Protein AF-A0A0B8QIR1-F1 (afdb_monomer)

Mean predicted aligned error: 11.21 Å

Solvent-accessible surface area (backbone atoms only — not comparable to full-atom values): 12431 Å² total; per-residue (Å²): 121,75,89,52,45,67,58,47,59,52,55,61,34,71,70,38,50,52,49,49,52,51,53,23,51,52,30,34,50,73,75,39,72,17,65,61,56,46,46,68,69,44,45,69,48,19,52,55,41,41,53,53,25,40,53,26,48,77,71,71,47,78,66,82,66,69,71,29,63,63,40,50,46,56,64,50,24,35,12,11,81,49,34,38,35,42,49,17,61,52,24,51,69,42,86,45,65,68,49,21,49,30,11,56,68,17,39,66,43,8,52,34,30,42,31,63,56,37,40,65,62,50,55,44,44,78,34,83,67,49,74,58,81,64,79,68,74,59,83,76,67,59,65,78,84,78,43,103,63,79,59,78,72,67,63,46,69,76,43,67,69,83,83,71,56,70,48,55,30,22,85,74,39,70,56,89,85,74,85,50,56,67,60,53,51,51,50,40,51,52,52,33,59,65,46,46,64,37,50,54,55,50,48,49,54,50,50,57,49,55,53,56,51,52,55,52,50,55,55,51,54,65,73,75,107

Organism: NCBI:txid1481914

Radius of gyration: 21.06 Å; Cα contacts (8 Å, |Δi|>4): 244; chains: 1; bounding box: 55×37×65 Å

InterPro domains:
  IPR003352 Phosphotransferase system, EIIC [PF02378] (8-133)
  IPR004501 Phosphotransferase system, EIIC component, type 3 [PS51105] (1-198)
  IPR051088 Bacterial PTS System Sugar-Specific EIIC/EIIB [PTHR33989] (3-130)

Foldseek 3Di:
DVVCVVVLVVCQDPVNVLVLLVQCLVCLLVVHRSVVVSCVVCQVSLVVLLVQLQVCLVVVHDRDGDPHPLCCLEQQQALAQLNCLLVLVVQCVFPDPQSVVLSVVSNVSSQQSRRVSPCVSVVCSNDPLQPSPDDDPCSVVDCPVVDPHPPSVPSCQSNVPPDDDSSCCHPNNSPPDDDCVVVSVVSSVVSNVVRVVSCVVVSVVVVVVVVVVVVVVVVVVVVVD

Structure (mmCIF, N/CA/C/O backbone):
data_AF-A0A0B8QIR1-F1
#
_entry.id   AF-A0A0B8QIR1-F1
#
loop_
_atom_site.group_PDB
_atom_site.id
_atom_site.type_symbol
_atom_site.label_atom_id
_atom_site.label_alt_id
_atom_site.label_comp_id
_atom_site.label_asym_id
_atom_site.label_entity_id
_atom_site.label_seq_id
_atom_site.pdbx_PDB_ins_code
_atom_site.Cartn_x
_atom_site.Cartn_y
_atom_site.Cartn_z
_atom_site.occupancy
_atom_site.B_iso_or_equiv
_atom_site.auth_seq_id
_atom_site.auth_comp_id
_atom_site.auth_asym_id
_atom_site.auth_atom_id
_atom_site.pdbx_PDB_model_num
ATOM 1 N N . MET A 1 1 ? 15.852 9.022 -29.380 1.00 55.25 1 MET A N 1
ATOM 2 C CA . MET A 1 1 ? 15.403 8.979 -27.968 1.00 55.25 1 MET A CA 1
ATOM 3 C C . MET A 1 1 ? 16.568 9.004 -26.958 1.00 55.25 1 MET A C 1
ATOM 5 O O . MET A 1 1 ? 16.417 8.494 -25.860 1.00 55.25 1 MET A O 1
ATOM 9 N N . SER A 1 2 ? 17.718 9.630 -27.250 1.00 62.44 2 SER A N 1
ATOM 10 C CA . SER A 1 2 ? 18.868 9.642 -26.317 1.00 62.44 2 SER A CA 1
ATOM 11 C C . SER A 1 2 ? 18.713 10.618 -25.143 1.00 62.44 2 SER A C 1
ATOM 13 O O . SER A 1 2 ? 19.298 10.402 -24.090 1.00 62.44 2 SER A O 1
ATOM 15 N N . LEU A 1 3 ? 17.896 11.668 -25.292 1.00 68.75 3 LEU A N 1
ATOM 16 C CA . LEU A 1 3 ? 17.746 12.714 -24.272 1.00 68.75 3 LEU A CA 1
ATOM 17 C C . LEU A 1 3 ? 17.029 12.232 -22.997 1.00 68.75 3 LEU A C 1
ATOM 19 O O . LEU A 1 3 ? 17.275 12.755 -21.917 1.00 68.75 3 LEU A O 1
ATOM 23 N N . VAL A 1 4 ? 16.145 11.237 -23.124 1.00 72.38 4 VAL A N 1
ATOM 24 C CA . VAL A 1 4 ? 15.291 10.742 -22.027 1.00 72.38 4 VAL A CA 1
ATOM 25 C C . VAL A 1 4 ? 15.835 9.453 -21.403 1.00 72.38 4 VAL A C 1
ATOM 27 O O . VAL A 1 4 ? 15.436 9.086 -20.304 1.00 72.38 4 VAL A O 1
ATOM 30 N N . GLN A 1 5 ? 16.783 8.784 -22.067 1.00 71.81 5 GLN A N 1
ATOM 31 C CA . GLN A 1 5 ? 17.418 7.556 -21.579 1.00 71.81 5 GLN A CA 1
ATOM 32 C C . GLN A 1 5 ? 17.992 7.640 -20.156 1.00 71.81 5 GLN A C 1
ATOM 34 O O . GLN A 1 5 ? 17.727 6.711 -19.394 1.00 71.81 5 GLN A O 1
ATOM 39 N N . PRO A 1 6 ? 18.721 8.699 -19.742 1.00 75.25 6 PRO A N 1
ATOM 40 C CA . PRO A 1 6 ? 19.225 8.762 -18.369 1.00 75.25 6 PRO A CA 1
ATOM 41 C C . PRO A 1 6 ? 18.091 8.839 -17.339 1.00 75.25 6 PRO A C 1
ATOM 43 O O . PRO A 1 6 ? 18.210 8.276 -16.255 1.00 75.25 6 PRO A O 1
ATOM 46 N N . LEU A 1 7 ? 16.969 9.476 -17.689 1.00 72.56 7 LEU A N 1
ATOM 47 C CA . LEU A 1 7 ? 15.800 9.573 -16.817 1.00 72.56 7 LEU A CA 1
ATOM 48 C C . LEU A 1 7 ? 15.043 8.239 -16.733 1.00 72.56 7 LEU A C 1
ATOM 50 O O . LEU A 1 7 ? 14.640 7.836 -15.648 1.00 72.56 7 LEU A O 1
ATOM 54 N N . VAL A 1 8 ? 14.914 7.522 -17.854 1.00 73.81 8 VAL A N 1
ATOM 55 C CA . VAL A 1 8 ? 14.333 6.168 -17.895 1.00 73.81 8 VAL A CA 1
ATOM 56 C C . VAL A 1 8 ? 15.173 5.195 -17.063 1.00 73.81 8 VAL A C 1
ATOM 58 O O . VAL A 1 8 ? 14.626 4.483 -16.226 1.00 73.81 8 VAL A O 1
ATOM 61 N N . ALA A 1 9 ? 16.500 5.225 -17.204 1.00 73.06 9 ALA A N 1
ATOM 62 C CA . ALA A 1 9 ? 17.397 4.389 -16.407 1.00 73.06 9 ALA A CA 1
ATOM 63 C C . ALA A 1 9 ? 17.324 4.722 -14.907 1.00 73.06 9 ALA A C 1
ATOM 65 O O . ALA A 1 9 ? 17.278 3.817 -14.079 1.00 73.06 9 ALA A O 1
ATOM 66 N N . ALA A 1 10 ? 17.260 6.009 -14.547 1.00 76.12 10 ALA A N 1
ATOM 67 C CA . ALA A 1 10 ? 17.096 6.429 -13.157 1.00 76.12 10 ALA A CA 1
ATOM 68 C C . ALA A 1 10 ? 15.739 6.004 -12.569 1.00 76.12 10 ALA A C 1
ATOM 70 O O . ALA A 1 10 ? 15.659 5.703 -11.376 1.00 76.12 10 ALA A O 1
ATOM 71 N N . SER A 1 11 ? 14.690 5.957 -13.397 1.00 77.50 11 SER A N 1
ATOM 72 C CA . SER A 1 11 ? 13.340 5.592 -12.964 1.00 77.50 11 SER A CA 1
ATOM 73 C C . SER A 1 11 ? 13.212 4.131 -12.526 1.00 77.50 11 SER A C 1
ATOM 75 O O . SER A 1 11 ? 12.389 3.853 -11.667 1.00 77.50 11 SER A O 1
ATOM 77 N N . ASP A 1 12 ? 14.054 3.224 -13.033 1.00 74.19 12 ASP A N 1
ATOM 78 C CA . ASP A 1 12 ? 14.035 1.779 -12.740 1.00 74.19 12 ASP A CA 1
ATOM 79 C C . ASP A 1 12 ? 15.015 1.389 -11.614 1.00 74.19 12 ASP A C 1
ATOM 81 O O . ASP A 1 12 ? 15.631 0.326 -11.614 1.00 74.19 12 ASP A O 1
ATOM 85 N N . THR A 1 13 ? 15.205 2.284 -10.642 1.00 80.25 13 THR A N 1
ATOM 86 C CA . THR A 1 13 ? 16.095 2.065 -9.494 1.00 80.25 13 THR A CA 1
ATOM 87 C C . THR A 1 13 ? 15.303 1.941 -8.199 1.00 80.25 13 THR A C 1
ATOM 89 O O . THR A 1 13 ? 14.232 2.529 -8.052 1.00 80.25 13 THR A O 1
ATOM 92 N N . LEU A 1 14 ? 15.849 1.227 -7.208 1.00 75.75 14 LEU A N 1
ATOM 93 C CA . LEU A 1 14 ? 15.207 1.111 -5.895 1.00 75.75 14 LEU A CA 1
ATOM 94 C C . LEU A 1 14 ? 14.871 2.489 -5.285 1.00 75.75 14 LEU A C 1
ATOM 96 O O . LEU A 1 14 ? 13.722 2.669 -4.892 1.00 75.75 14 LEU A O 1
ATOM 100 N N . PRO A 1 15 ? 15.773 3.495 -5.260 1.00 77.31 15 PRO A N 1
ATOM 101 C CA . PRO A 1 15 ? 15.429 4.830 -4.768 1.00 77.31 15 PRO A CA 1
ATOM 102 C C . PRO A 1 15 ? 14.247 5.479 -5.496 1.00 77.31 15 PRO A C 1
ATOM 104 O O . PRO A 1 15 ? 13.431 6.130 -4.847 1.00 77.31 15 PRO A O 1
ATOM 107 N N . ALA A 1 16 ? 14.117 5.280 -6.812 1.00 80.38 16 ALA A N 1
ATOM 108 C CA . ALA A 1 16 ? 12.981 5.793 -7.572 1.00 80.38 16 ALA A CA 1
ATOM 109 C C . ALA A 1 16 ? 11.666 5.114 -7.163 1.00 80.38 16 ALA A C 1
ATOM 111 O O . ALA A 1 16 ? 10.664 5.803 -6.970 1.00 80.38 16 ALA A O 1
ATOM 112 N N . VAL A 1 17 ? 11.679 3.796 -6.935 1.00 79.81 17 VAL A N 1
ATOM 113 C CA . VAL A 1 17 ? 10.523 3.060 -6.394 1.00 79.81 17 VAL A CA 1
ATOM 114 C C . VAL A 1 17 ? 10.135 3.598 -5.016 1.00 79.81 17 VAL A C 1
ATOM 116 O O . VAL A 1 17 ? 8.965 3.890 -4.773 1.00 79.81 17 VAL A O 1
ATOM 119 N N . LEU A 1 18 ? 11.110 3.775 -4.120 1.00 77.12 18 LEU A N 1
ATOM 120 C CA . LEU A 1 18 ? 10.857 4.273 -2.765 1.00 77.12 18 LEU A CA 1
ATOM 121 C C . LEU A 1 18 ? 10.286 5.687 -2.776 1.00 77.12 18 LEU A C 1
ATOM 123 O O . LEU A 1 18 ? 9.351 5.978 -2.033 1.00 77.12 18 LEU A O 1
ATOM 127 N N . LEU A 1 19 ? 10.823 6.552 -3.637 1.00 82.50 19 LEU A N 1
ATOM 128 C CA . LEU A 1 19 ? 10.332 7.911 -3.803 1.00 82.50 19 LEU A CA 1
ATOM 129 C C . LEU A 1 19 ? 8.903 7.922 -4.359 1.00 82.50 19 LEU A C 1
ATOM 131 O O . LEU A 1 19 ? 8.062 8.650 -3.839 1.00 82.50 19 LEU A O 1
ATOM 135 N N . ALA A 1 20 ? 8.606 7.092 -5.362 1.00 84.50 20 ALA A N 1
ATOM 136 C CA . ALA A 1 20 ? 7.268 6.970 -5.937 1.00 84.50 20 ALA A CA 1
ATOM 137 C C . ALA A 1 20 ? 6.237 6.516 -4.889 1.00 84.50 20 ALA A C 1
ATOM 139 O O . ALA A 1 20 ? 5.168 7.118 -4.768 1.00 84.50 20 ALA A O 1
ATOM 140 N N . VAL A 1 21 ? 6.576 5.504 -4.082 1.00 79.75 21 VAL A N 1
ATOM 141 C CA . VAL A 1 21 ? 5.725 5.044 -2.973 1.00 79.75 21 VAL A CA 1
ATOM 142 C C . VAL A 1 21 ? 5.563 6.144 -1.925 1.00 79.75 21 VAL A C 1
ATOM 144 O O . VAL A 1 21 ? 4.441 6.444 -1.533 1.00 79.75 21 VAL A O 1
ATOM 147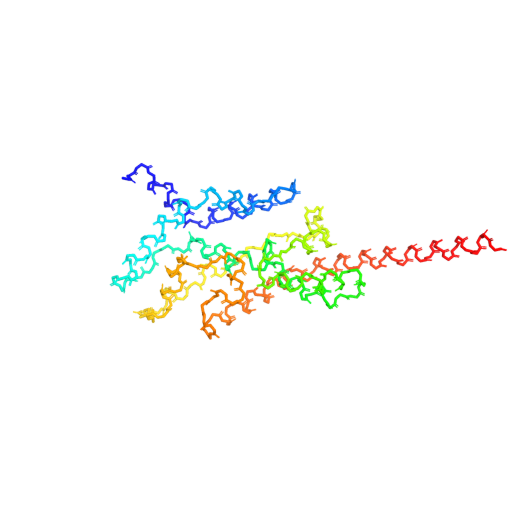 N N . LEU A 1 22 ? 6.649 6.796 -1.504 1.00 81.44 22 LEU A N 1
ATOM 148 C CA . LEU A 1 22 ? 6.603 7.866 -0.505 1.00 81.44 22 LEU A CA 1
ATOM 149 C C . LEU A 1 22 ? 5.695 9.023 -0.944 1.00 81.44 22 LEU A C 1
ATOM 151 O O . LEU A 1 22 ? 4.844 9.461 -0.173 1.00 81.44 22 LEU A O 1
ATOM 155 N N . VAL A 1 23 ? 5.838 9.488 -2.188 1.00 85.88 23 VAL A N 1
ATOM 156 C CA . VAL A 1 23 ? 4.990 10.544 -2.761 1.00 85.88 23 VAL A CA 1
ATOM 157 C C . VAL A 1 23 ? 3.531 10.097 -2.805 1.00 85.88 23 VAL A C 1
ATOM 159 O O . VAL A 1 23 ? 2.655 10.861 -2.403 1.00 85.88 23 VAL A O 1
ATOM 162 N N . CYS A 1 24 ? 3.260 8.856 -3.225 1.00 84.44 24 CYS A N 1
ATOM 163 C CA . CYS A 1 24 ? 1.910 8.293 -3.199 1.00 84.44 24 CYS A CA 1
ATOM 164 C C . CYS A 1 24 ? 1.304 8.361 -1.789 1.00 84.44 24 CYS A C 1
ATOM 166 O O . CYS A 1 24 ? 0.187 8.856 -1.635 1.00 84.44 24 CYS A O 1
ATOM 168 N N . GLN A 1 25 ? 2.045 7.941 -0.761 1.00 77.94 25 GLN A N 1
ATOM 169 C CA . GLN A 1 25 ? 1.540 7.925 0.614 1.00 77.94 25 GLN A CA 1
ATOM 170 C C . GLN A 1 25 ? 1.337 9.327 1.188 1.00 77.94 25 GLN A C 1
ATOM 172 O O . GLN A 1 25 ? 0.345 9.551 1.873 1.00 77.94 25 GLN A O 1
ATOM 177 N N . ILE A 1 26 ? 2.220 10.284 0.885 1.00 82.56 26 ILE A N 1
ATOM 178 C CA . ILE A 1 26 ? 2.054 11.683 1.314 1.00 82.56 26 ILE A CA 1
ATOM 179 C C . ILE A 1 26 ? 0.799 12.296 0.687 1.00 82.56 26 ILE A C 1
ATOM 181 O O . ILE A 1 26 ? 0.045 12.988 1.369 1.00 82.56 26 ILE A O 1
ATOM 185 N N . LEU A 1 27 ? 0.550 12.031 -0.597 1.00 85.44 27 LEU A N 1
ATOM 186 C CA . LEU A 1 27 ? -0.654 12.512 -1.270 1.00 85.44 27 LEU A CA 1
ATOM 187 C C . LEU A 1 27 ? -1.911 11.905 -0.646 1.00 85.44 27 LEU A C 1
ATOM 189 O O . LEU A 1 27 ? -2.840 12.646 -0.337 1.00 85.44 27 LEU A O 1
ATOM 193 N N . TRP A 1 28 ? -1.907 10.595 -0.386 1.00 78.75 28 TRP A N 1
ATOM 194 C CA . TRP A 1 28 ? -3.017 9.935 0.298 1.00 78.75 28 TRP A CA 1
ATOM 195 C C . TRP A 1 28 ? -3.236 10.465 1.704 1.00 78.75 28 TRP A C 1
ATOM 197 O O . TRP A 1 28 ? -4.380 10.709 2.061 1.00 78.75 28 TRP A O 1
ATOM 207 N N . PHE A 1 29 ? -2.166 10.725 2.454 1.00 77.06 29 PHE A N 1
ATOM 208 C CA . PHE A 1 29 ? -2.237 11.374 3.761 1.00 77.06 29 PHE A CA 1
ATOM 209 C C . PHE A 1 29 ? -2.870 12.774 3.684 1.00 77.06 29 PHE A C 1
ATOM 211 O O . PHE A 1 29 ? -3.639 13.165 4.556 1.00 77.06 29 PHE A O 1
ATOM 218 N N . ALA A 1 30 ? -2.612 13.515 2.604 1.00 81.56 30 ALA A N 1
ATOM 219 C CA . ALA A 1 30 ? -3.249 14.802 2.321 1.00 81.56 30 ALA A CA 1
ATOM 220 C C . ALA A 1 30 ? -4.680 14.686 1.745 1.00 81.56 30 ALA A C 1
ATOM 222 O O . ALA A 1 30 ? -5.276 15.702 1.391 1.00 81.56 30 ALA A O 1
ATOM 223 N N . GLY A 1 31 ? -5.235 13.475 1.615 1.00 76.19 31 GLY A N 1
ATOM 224 C CA . GLY A 1 31 ? -6.561 13.225 1.037 1.00 76.19 31 GLY A CA 1
ATOM 225 C C . GLY A 1 31 ? -6.615 13.289 -0.495 1.00 76.19 31 GLY A C 1
ATOM 226 O O . GLY A 1 31 ? -7.698 13.259 -1.077 1.00 76.19 31 GLY A O 1
ATOM 227 N N . ILE A 1 32 ? -5.464 13.369 -1.165 1.00 84.69 32 ILE A N 1
ATOM 228 C CA . ILE A 1 32 ? -5.341 13.341 -2.625 1.00 84.69 32 ILE A CA 1
ATOM 229 C C . ILE A 1 32 ? -5.089 11.896 -3.062 1.00 84.69 32 ILE A C 1
ATOM 231 O O . ILE A 1 32 ? -4.285 11.186 -2.465 1.00 84.69 32 ILE A O 1
ATOM 235 N N . HIS A 1 33 ? -5.723 11.456 -4.148 1.00 85.12 33 HIS A N 1
ATOM 236 C CA . HIS A 1 33 ? -5.565 10.093 -4.657 1.00 85.12 33 HIS A CA 1
ATOM 237 C C . HIS A 1 33 ? -4.165 9.857 -5.274 1.00 85.12 33 HIS A C 1
ATOM 239 O O . HIS A 1 33 ? -3.983 9.841 -6.495 1.00 85.12 33 HIS A O 1
ATOM 245 N N . GLY A 1 34 ? -3.156 9.638 -4.427 1.00 84.12 34 GLY A N 1
ATOM 246 C CA . GLY A 1 34 ? -1.738 9.613 -4.800 1.00 84.12 34 GLY A CA 1
ATOM 247 C C . GLY A 1 34 ? -1.369 8.592 -5.872 1.00 84.12 34 GLY A C 1
ATOM 248 O O . GLY A 1 34 ? -0.537 8.876 -6.732 1.00 84.12 34 GLY A O 1
ATOM 249 N N . ALA A 1 35 ? -2.043 7.440 -5.885 1.00 84.00 35 ALA A N 1
ATOM 250 C CA . ALA A 1 35 ? -1.757 6.376 -6.845 1.00 84.00 35 ALA A CA 1
ATOM 251 C C . ALA A 1 35 ? -2.007 6.800 -8.302 1.00 84.00 35 ALA A C 1
ATOM 253 O O . ALA A 1 35 ? -1.232 6.426 -9.180 1.00 84.00 35 ALA A O 1
ATOM 254 N N . LEU A 1 36 ? -3.035 7.619 -8.564 1.00 87.69 36 LEU A N 1
ATOM 255 C CA . LEU A 1 36 ? -3.347 8.103 -9.913 1.00 87.69 36 LEU A CA 1
ATOM 256 C C . LEU A 1 36 ? -2.321 9.135 -10.383 1.00 87.69 36 LEU A C 1
ATOM 258 O O . LEU A 1 36 ? -1.902 9.100 -11.538 1.00 87.69 36 LEU A O 1
ATOM 262 N N . ILE A 1 37 ? -1.875 10.012 -9.481 1.00 90.19 37 ILE A N 1
ATOM 263 C CA . ILE A 1 37 ? -0.855 11.024 -9.778 1.00 90.19 37 ILE A CA 1
ATOM 264 C C . ILE A 1 37 ? 0.482 10.356 -10.100 1.00 90.19 37 ILE A C 1
ATOM 266 O O . ILE A 1 37 ? 1.073 10.628 -11.145 1.00 90.19 37 ILE A O 1
ATOM 270 N N . VAL A 1 38 ? 0.938 9.440 -9.238 1.00 89.12 38 VAL A N 1
ATOM 271 C CA . VAL A 1 38 ? 2.195 8.711 -9.452 1.00 89.12 38 VAL A CA 1
ATOM 272 C C . VAL A 1 38 ? 2.122 7.869 -10.722 1.00 89.12 38 VAL A C 1
ATOM 274 O O . VAL A 1 38 ? 3.035 7.939 -11.538 1.00 89.12 38 VAL A O 1
ATOM 277 N N . THR A 1 39 ? 1.017 7.155 -10.952 1.00 88.31 39 THR A N 1
ATOM 278 C CA . THR A 1 39 ? 0.807 6.409 -12.204 1.00 88.31 39 THR A CA 1
ATOM 279 C C . THR A 1 39 ? 0.881 7.329 -13.419 1.00 88.31 39 THR A C 1
ATOM 281 O O . THR A 1 39 ? 1.585 7.012 -14.370 1.00 88.31 39 THR A O 1
ATOM 284 N N . GLY A 1 40 ? 0.225 8.493 -13.391 1.00 89.00 40 GLY A N 1
ATOM 285 C CA . GLY A 1 40 ? 0.263 9.457 -14.494 1.00 89.00 40 GLY A CA 1
ATOM 286 C C . GLY A 1 40 ? 1.675 9.946 -14.830 1.00 89.00 40 GLY A C 1
ATOM 287 O O . GLY A 1 40 ? 2.011 10.078 -16.005 1.00 89.00 40 GLY A O 1
ATOM 288 N N . ILE A 1 41 ? 2.518 10.154 -13.815 1.00 90.19 41 ILE A N 1
ATOM 289 C CA . ILE A 1 41 ? 3.921 10.556 -13.994 1.00 90.19 41 ILE A CA 1
ATOM 290 C C . ILE A 1 41 ? 4.780 9.383 -14.488 1.00 90.19 41 ILE A C 1
ATOM 292 O O . ILE A 1 41 ? 5.636 9.569 -15.352 1.00 90.19 41 ILE A O 1
ATOM 296 N N . MET A 1 42 ? 4.568 8.181 -13.946 1.00 88.06 42 MET A N 1
ATOM 297 C CA . MET A 1 42 ? 5.441 7.024 -14.171 1.00 88.06 42 MET A CA 1
ATOM 298 C C . MET A 1 42 ? 5.113 6.232 -15.441 1.00 88.06 42 MET A C 1
ATOM 300 O O . MET A 1 42 ? 5.997 5.581 -15.999 1.00 88.06 42 MET A O 1
ATOM 304 N N . ASN A 1 43 ? 3.878 6.312 -15.941 1.00 88.31 43 ASN A N 1
ATOM 305 C CA . ASN A 1 43 ? 3.407 5.527 -17.084 1.00 88.31 43 ASN A CA 1
ATOM 306 C C . ASN A 1 43 ? 4.304 5.623 -18.343 1.00 88.31 43 ASN A C 1
ATOM 308 O O . ASN A 1 43 ? 4.636 4.579 -18.905 1.00 88.31 43 ASN A O 1
ATOM 312 N N . PRO A 1 44 ? 4.795 6.806 -18.775 1.00 87.94 44 PRO A N 1
ATOM 313 C CA . PRO A 1 44 ? 5.689 6.896 -19.934 1.00 87.94 44 PRO A CA 1
ATOM 314 C C . PRO A 1 44 ? 6.977 6.075 -19.765 1.00 87.94 44 PRO A C 1
ATOM 316 O O . PRO A 1 44 ? 7.452 5.458 -20.719 1.00 87.94 44 PRO A O 1
ATOM 319 N N . PHE A 1 45 ? 7.524 6.039 -18.547 1.00 87.62 45 PHE A N 1
ATOM 320 C CA . PHE A 1 45 ? 8.727 5.275 -18.216 1.00 87.62 45 PHE A CA 1
ATOM 321 C C . PHE A 1 45 ? 8.436 3.776 -18.181 1.00 87.62 45 PHE A C 1
ATOM 323 O O . PHE A 1 45 ? 9.174 2.985 -18.767 1.00 87.62 45 PHE A O 1
ATOM 330 N N . TRP A 1 46 ? 7.315 3.384 -17.569 1.00 84.12 46 TRP A N 1
ATOM 331 C CA . TRP A 1 46 ? 6.879 1.991 -17.543 1.00 84.12 46 TRP A CA 1
ATOM 332 C C . TRP A 1 46 ? 6.607 1.439 -18.939 1.00 84.12 46 TRP A C 1
ATOM 334 O O . TRP A 1 46 ? 6.986 0.305 -19.207 1.00 84.12 46 TRP A O 1
ATOM 344 N N . MET A 1 47 ? 6.013 2.223 -19.841 1.00 84.62 47 MET A N 1
ATOM 345 C CA . MET A 1 47 ? 5.791 1.815 -21.232 1.00 84.62 47 MET A CA 1
ATOM 346 C C . MET A 1 47 ? 7.101 1.647 -22.007 1.00 84.62 47 MET A C 1
ATOM 348 O O . MET A 1 47 ? 7.251 0.675 -22.748 1.00 84.62 47 MET A O 1
ATOM 352 N N . ALA A 1 48 ? 8.075 2.541 -21.804 1.00 86.00 48 ALA A N 1
ATOM 353 C CA . ALA A 1 48 ? 9.401 2.399 -22.403 1.00 86.00 48 ALA A CA 1
ATOM 354 C C . ALA A 1 48 ? 10.099 1.110 -21.928 1.00 86.00 48 ALA A C 1
ATOM 356 O O . ALA A 1 48 ? 10.569 0.323 -22.750 1.00 86.00 48 ALA A O 1
ATOM 357 N N . ASN A 1 49 ? 10.090 0.853 -20.618 1.00 82.06 49 ASN A N 1
ATOM 358 C CA . ASN A 1 49 ? 10.675 -0.349 -20.020 1.00 82.06 49 ASN A CA 1
ATOM 359 C C . ASN A 1 49 ? 9.933 -1.630 -20.440 1.00 82.06 49 ASN A C 1
ATOM 361 O O . ASN A 1 49 ? 10.560 -2.653 -20.718 1.00 82.06 49 ASN A O 1
ATOM 365 N N . LEU A 1 50 ? 8.600 -1.578 -20.536 1.00 79.75 50 LEU A N 1
ATOM 366 C CA . LEU A 1 50 ? 7.779 -2.708 -20.970 1.00 79.75 50 LEU A CA 1
ATOM 367 C C . LEU A 1 50 ? 8.080 -3.096 -22.421 1.00 79.75 50 LEU A C 1
ATOM 369 O O . LEU A 1 50 ? 8.187 -4.284 -22.714 1.00 79.75 50 LEU A O 1
ATOM 373 N N . SER A 1 51 ? 8.277 -2.117 -23.307 1.00 83.94 51 SER A N 1
ATOM 374 C CA . SER A 1 51 ? 8.671 -2.361 -24.700 1.00 83.94 51 SER A CA 1
ATOM 375 C C . SER A 1 51 ? 10.014 -3.101 -24.796 1.00 83.94 51 SER A C 1
ATOM 377 O O . SER A 1 51 ? 10.128 -4.103 -25.505 1.00 83.94 51 SER A O 1
ATOM 379 N N . VAL A 1 52 ? 11.012 -2.685 -24.005 1.00 82.81 52 VAL A N 1
ATOM 380 C CA . VAL A 1 52 ? 12.314 -3.376 -23.921 1.00 82.81 52 VAL A CA 1
ATOM 381 C C . VAL A 1 52 ? 12.147 -4.806 -23.393 1.00 82.81 52 VAL A C 1
ATOM 383 O O . VAL A 1 52 ? 12.701 -5.747 -23.962 1.00 82.81 52 VAL A O 1
ATOM 386 N N . ASN A 1 53 ? 11.331 -4.996 -22.354 1.00 79.88 53 ASN A N 1
ATOM 387 C CA . ASN A 1 53 ? 11.037 -6.319 -21.801 1.00 79.88 53 ASN A CA 1
ATOM 388 C C . ASN A 1 53 ? 10.339 -7.242 -22.813 1.00 79.88 53 ASN A C 1
ATOM 390 O O . ASN A 1 53 ? 10.639 -8.434 -22.863 1.00 79.88 53 ASN A O 1
ATOM 394 N N . GLN A 1 54 ? 9.418 -6.714 -23.623 1.00 76.19 54 GLN A N 1
ATOM 395 C CA . GLN A 1 54 ? 8.725 -7.476 -24.664 1.00 76.19 54 GLN A CA 1
ATOM 396 C C . GLN A 1 54 ? 9.682 -7.925 -25.771 1.00 76.19 54 GLN A C 1
ATOM 398 O O . GLN A 1 54 ? 9.616 -9.079 -26.197 1.00 76.19 54 GLN A O 1
ATOM 403 N N . ALA A 1 55 ? 10.604 -7.055 -26.190 1.00 80.50 55 ALA A N 1
ATOM 404 C CA . ALA A 1 55 ? 11.638 -7.405 -27.158 1.00 80.50 55 ALA A CA 1
ATOM 405 C C . ALA A 1 55 ? 12.580 -8.496 -26.616 1.00 80.50 55 ALA A C 1
ATOM 407 O O . ALA A 1 55 ? 12.800 -9.501 -27.294 1.00 80.50 55 ALA A O 1
ATOM 408 N N . ALA A 1 56 ? 13.060 -8.352 -25.374 1.00 72.31 56 ALA A N 1
ATOM 409 C CA . ALA A 1 56 ? 13.896 -9.357 -24.712 1.00 72.31 56 ALA A CA 1
ATOM 410 C C . ALA A 1 56 ? 13.163 -10.703 -24.571 1.00 72.31 56 ALA A C 1
ATOM 412 O O . ALA A 1 56 ? 13.722 -11.757 -24.872 1.00 72.31 56 ALA A O 1
ATOM 413 N N . MET A 1 57 ? 11.878 -10.682 -24.200 1.00 74.06 57 MET A N 1
ATOM 414 C CA . MET A 1 57 ? 11.059 -11.892 -24.134 1.00 74.06 57 MET A CA 1
ATOM 415 C C . MET A 1 57 ? 10.926 -12.579 -25.498 1.00 74.06 57 MET A C 1
ATOM 417 O O . MET A 1 57 ? 11.064 -13.800 -25.576 1.00 74.06 57 MET A O 1
ATOM 421 N N . ALA A 1 58 ? 10.639 -11.819 -26.558 1.00 77.00 58 ALA A N 1
ATOM 422 C CA . ALA A 1 58 ? 10.497 -12.357 -27.910 1.00 77.00 58 ALA A CA 1
ATOM 423 C C . ALA A 1 58 ? 11.809 -12.978 -28.420 1.00 77.00 58 ALA A C 1
ATOM 425 O O . ALA A 1 58 ? 11.778 -13.985 -29.125 1.00 77.00 58 ALA A O 1
ATOM 426 N N . ALA A 1 59 ? 12.950 -12.419 -28.007 1.00 79.69 59 ALA A N 1
ATOM 427 C CA . ALA A 1 59 ? 14.284 -12.951 -28.273 1.00 79.69 59 ALA A CA 1
ATOM 428 C C . ALA A 1 59 ? 14.674 -14.143 -27.369 1.00 79.69 59 ALA A C 1
ATOM 430 O O . ALA A 1 59 ? 15.696 -14.785 -27.604 1.00 79.69 59 ALA A O 1
ATOM 431 N N . GLY A 1 60 ? 13.873 -14.474 -26.349 1.00 76.25 60 GLY A N 1
ATOM 432 C CA . GLY A 1 60 ? 14.198 -15.513 -25.365 1.00 76.25 60 GLY A CA 1
ATOM 433 C C . GLY A 1 60 ? 15.303 -15.114 -24.379 1.00 76.25 60 GLY A C 1
ATOM 434 O O . GLY A 1 60 ? 15.895 -15.982 -23.735 1.00 76.25 60 GLY A O 1
ATOM 435 N N . GLU A 1 61 ? 15.583 -13.818 -24.263 1.00 76.94 61 GLU A N 1
ATOM 436 C CA . GLU A 1 61 ? 16.598 -13.238 -23.389 1.00 76.94 61 GLU A CA 1
ATOM 437 C C . GLU A 1 61 ? 16.057 -12.975 -21.973 1.00 76.94 61 GLU A C 1
ATOM 439 O O . GLU A 1 61 ? 14.862 -13.095 -21.681 1.00 76.94 61 GLU A O 1
ATOM 444 N N . ALA A 1 62 ? 16.961 -12.635 -21.050 1.00 73.25 62 ALA A N 1
ATOM 445 C CA . ALA A 1 62 ? 16.580 -12.241 -19.700 1.00 73.25 62 ALA A CA 1
ATOM 446 C C . ALA A 1 62 ? 15.852 -10.888 -19.712 1.00 73.25 62 ALA A C 1
ATOM 448 O O . ALA A 1 62 ? 16.251 -9.969 -20.420 1.00 73.25 62 ALA A O 1
ATOM 449 N N . ILE A 1 63 ? 14.805 -10.759 -18.893 1.00 75.06 63 ILE A N 1
ATOM 450 C CA . ILE A 1 63 ? 14.019 -9.526 -18.769 1.00 75.06 63 ILE A CA 1
ATOM 451 C C . ILE A 1 63 ? 14.817 -8.486 -17.961 1.00 75.06 63 ILE A C 1
ATOM 453 O O . ILE A 1 63 ? 15.116 -8.763 -16.796 1.00 75.06 63 ILE A O 1
ATOM 457 N N . PRO A 1 64 ? 15.164 -7.320 -18.540 1.00 75.81 64 PRO A N 1
ATOM 458 C CA . PRO A 1 64 ? 16.054 -6.356 -17.894 1.00 75.81 64 PRO A CA 1
ATOM 459 C C . PRO A 1 64 ? 15.365 -5.454 -16.864 1.00 75.81 64 PRO A C 1
ATOM 461 O O . PRO A 1 64 ? 15.983 -5.138 -15.850 1.00 75.81 64 PRO A O 1
ATOM 464 N N . HIS A 1 65 ? 14.110 -5.050 -17.092 1.00 77.94 65 HIS A N 1
ATOM 465 C CA . HIS A 1 65 ? 13.429 -4.067 -16.244 1.00 77.94 65 HIS A CA 1
ATOM 466 C C . HIS A 1 65 ? 12.397 -4.718 -15.330 1.00 77.94 65 HIS A C 1
ATOM 468 O O . HIS A 1 65 ? 11.558 -5.503 -15.781 1.00 77.94 65 HIS A O 1
ATOM 474 N N . ILE A 1 66 ? 12.425 -4.359 -14.047 1.00 73.31 66 ILE A N 1
ATOM 475 C CA . ILE A 1 66 ? 11.515 -4.918 -13.037 1.00 73.31 66 ILE A CA 1
ATOM 476 C C . ILE A 1 66 ? 10.427 -3.905 -12.682 1.00 73.31 66 ILE A C 1
ATOM 478 O O . ILE A 1 66 ? 9.266 -4.291 -12.540 1.00 73.31 66 ILE A O 1
ATOM 482 N N . PHE A 1 67 ? 10.762 -2.614 -12.576 1.00 75.88 67 PHE A N 1
ATOM 483 C CA . PHE A 1 67 ? 9.799 -1.585 -12.209 1.00 75.88 67 PHE A CA 1
ATOM 484 C C . PHE A 1 67 ? 8.999 -1.118 -13.428 1.00 75.88 67 PHE A C 1
ATOM 486 O O . PHE A 1 67 ? 9.267 -0.095 -14.059 1.00 75.88 67 PHE A O 1
ATOM 493 N N . VAL A 1 68 ? 7.990 -1.916 -13.757 1.00 77.75 68 VAL A N 1
ATOM 494 C CA . VAL A 1 68 ? 6.945 -1.624 -14.745 1.00 77.75 68 VAL A CA 1
ATOM 495 C C . VAL A 1 68 ? 5.586 -1.547 -14.051 1.00 77.75 68 VAL A C 1
ATOM 497 O O . VAL A 1 68 ? 5.457 -1.933 -12.890 1.00 77.75 68 VAL A O 1
ATOM 500 N N . GLN A 1 69 ? 4.546 -1.103 -14.758 1.00 77.62 69 GLN A N 1
ATOM 501 C CA . GLN A 1 69 ? 3.202 -0.951 -14.186 1.00 77.62 69 GLN A CA 1
ATOM 502 C C . GLN A 1 69 ? 2.703 -2.220 -13.469 1.00 77.62 69 GLN A C 1
ATOM 504 O O . GLN A 1 69 ? 2.126 -2.143 -12.390 1.00 77.62 69 GLN A O 1
ATOM 509 N N . GLY A 1 70 ? 2.997 -3.405 -14.015 1.00 72.44 70 GLY A N 1
ATOM 510 C CA . GLY A 1 70 ? 2.649 -4.670 -13.368 1.00 72.44 70 GLY A CA 1
ATOM 511 C C . GLY A 1 70 ? 3.265 -4.834 -11.972 1.00 72.44 70 GLY A C 1
ATOM 512 O O . GLY A 1 70 ? 2.598 -5.366 -11.090 1.00 72.44 70 GLY A O 1
ATOM 513 N N . PHE A 1 71 ? 4.487 -4.346 -11.742 1.00 74.25 71 PHE A N 1
ATOM 514 C CA . PHE A 1 71 ? 5.124 -4.374 -10.423 1.00 74.25 71 PHE A CA 1
ATOM 515 C C . PHE A 1 71 ? 4.391 -3.470 -9.425 1.00 74.25 71 PHE A C 1
ATOM 517 O O . PHE A 1 71 ? 4.111 -3.876 -8.298 1.00 74.25 71 PHE A O 1
ATOM 524 N N . TRP A 1 72 ? 4.042 -2.260 -9.865 1.00 76.19 72 TRP A N 1
ATOM 525 C CA . TRP A 1 72 ? 3.290 -1.288 -9.074 1.00 76.19 72 TRP A CA 1
ATOM 526 C C . TRP A 1 72 ? 1.924 -1.837 -8.636 1.00 76.19 72 TRP A C 1
ATOM 528 O O . TRP A 1 72 ? 1.614 -1.836 -7.445 1.00 76.19 72 TRP A O 1
ATOM 538 N N . ASP A 1 73 ? 1.162 -2.405 -9.573 1.00 72.62 73 ASP A N 1
ATOM 539 C CA . ASP A 1 73 ? -0.190 -2.905 -9.305 1.00 72.62 73 ASP A CA 1
ATOM 540 C C . ASP A 1 73 ? -0.198 -4.208 -8.476 1.00 72.62 73 ASP A C 1
ATOM 542 O O . ASP A 1 73 ? -1.034 -4.359 -7.589 1.00 72.62 73 ASP A O 1
ATOM 546 N N . HIS A 1 74 ? 0.724 -5.152 -8.727 1.00 67.88 74 HIS A N 1
ATOM 547 C CA . HIS A 1 74 ? 0.661 -6.496 -8.120 1.00 67.88 74 HIS A CA 1
ATOM 548 C C . HIS A 1 74 ? 1.501 -6.684 -6.862 1.00 67.88 74 HIS A C 1
ATOM 550 O O . HIS A 1 74 ? 1.226 -7.617 -6.112 1.00 67.88 74 HIS A O 1
ATOM 556 N N . TYR A 1 75 ? 2.548 -5.883 -6.653 1.00 68.00 75 TYR A N 1
ATOM 557 C CA . TYR A 1 75 ? 3.471 -6.079 -5.527 1.00 68.00 75 TYR A CA 1
ATOM 558 C C . TYR A 1 75 ? 3.435 -4.924 -4.532 1.00 68.00 75 TYR A C 1
ATOM 560 O O . TYR A 1 75 ? 3.607 -5.152 -3.338 1.00 68.00 75 TYR A O 1
ATOM 568 N N . LEU A 1 76 ? 3.178 -3.696 -4.993 1.00 70.94 76 LEU A N 1
ATOM 569 C CA . LEU A 1 76 ? 3.132 -2.527 -4.110 1.00 70.94 76 LEU A CA 1
ATOM 570 C C . LEU A 1 76 ? 1.711 -2.200 -3.628 1.00 70.94 76 LEU A C 1
ATOM 572 O O . LEU A 1 76 ? 1.525 -1.817 -2.472 1.00 70.94 76 LEU A O 1
ATOM 576 N N . LEU A 1 77 ? 0.706 -2.366 -4.491 1.00 73.50 77 LEU A N 1
ATOM 577 C CA . LEU A 1 77 ? -0.683 -1.973 -4.226 1.00 73.50 77 LEU A CA 1
ATOM 578 C C . LEU A 1 77 ? -1.627 -3.171 -4.025 1.00 73.50 77 LEU A C 1
ATOM 580 O O . LEU A 1 77 ? -2.743 -3.179 -4.540 1.00 73.50 77 LEU A O 1
ATOM 584 N N . ILE A 1 78 ? -1.202 -4.189 -3.266 1.00 73.25 78 ILE A N 1
ATOM 585 C CA . ILE A 1 78 ? -1.993 -5.418 -3.090 1.00 73.25 78 ILE A CA 1
ATOM 586 C C . ILE A 1 78 ? -3.277 -5.163 -2.305 1.00 73.25 78 ILE A C 1
ATOM 588 O O . ILE A 1 78 ? -3.313 -4.998 -1.085 1.00 73.25 78 ILE A O 1
ATOM 592 N N . GLY A 1 79 ? -4.379 -5.230 -3.026 1.00 71.19 79 GLY A N 1
ATOM 593 C CA . GLY A 1 79 ? -5.682 -4.875 -2.521 1.00 71.19 79 GLY A CA 1
ATOM 594 C C . GLY A 1 79 ? -5.861 -3.402 -2.251 1.00 71.19 79 GLY A C 1
ATOM 595 O O . GLY A 1 79 ? -6.607 -3.058 -1.337 1.00 71.19 79 GLY A O 1
ATOM 596 N N . GLY A 1 80 ? -5.160 -2.573 -3.023 1.00 76.25 80 GLY A N 1
ATOM 597 C CA . GLY A 1 80 ? -5.184 -1.125 -2.967 1.00 76.25 80 GLY A CA 1
ATOM 598 C C . GLY A 1 80 ? -3.945 -0.517 -2.310 1.00 76.25 80 GLY A C 1
ATOM 599 O O . GLY A 1 80 ? -2.945 -1.170 -2.003 1.00 76.25 80 GLY A O 1
ATOM 600 N N . VAL A 1 81 ? -4.020 0.791 -2.098 1.00 76.38 81 VAL A N 1
ATOM 601 C CA . VAL A 1 81 ? -2.946 1.603 -1.518 1.00 76.38 81 VAL A CA 1
ATOM 602 C C . VAL A 1 81 ? -2.598 1.155 -0.104 1.00 76.38 81 VAL A C 1
ATOM 604 O O . VAL A 1 81 ? -3.465 1.050 0.755 1.00 76.38 81 VAL A O 1
ATOM 607 N N . GLY A 1 82 ? -1.305 0.936 0.146 1.00 72.00 82 GLY A N 1
ATOM 608 C CA . GLY A 1 82 ? -0.809 0.460 1.439 1.00 72.00 82 GLY A CA 1
ATOM 609 C C . GLY A 1 82 ? -0.927 -1.052 1.630 1.00 72.00 82 GLY A C 1
ATOM 610 O O . GLY A 1 82 ? -0.656 -1.539 2.717 1.00 72.00 82 GLY A O 1
ATOM 611 N N . SER A 1 83 ? -1.288 -1.811 0.594 1.00 77.94 83 SER A N 1
ATOM 612 C CA . SER A 1 83 ? -1.486 -3.258 0.694 1.00 77.94 83 SER A CA 1
ATOM 613 C C . SER A 1 83 ? -2.572 -3.646 1.716 1.00 77.94 83 SER A C 1
ATOM 615 O O . SER A 1 83 ? -2.351 -4.401 2.666 1.00 77.94 83 SER A O 1
ATOM 617 N N . THR A 1 84 ? -3.770 -3.084 1.549 1.00 81.50 84 THR A N 1
ATOM 618 C CA . THR A 1 84 ? -4.875 -3.155 2.522 1.00 81.50 84 THR A CA 1
ATOM 619 C C . THR A 1 84 ? -5.640 -4.474 2.548 1.00 81.50 84 THR A C 1
ATOM 621 O O . THR A 1 84 ? -6.426 -4.689 3.469 1.00 81.50 84 THR A O 1
ATOM 624 N N . LEU A 1 85 ? -5.430 -5.387 1.597 1.00 82.31 85 LEU A N 1
ATOM 625 C CA . LEU A 1 85 ? -6.102 -6.692 1.621 1.00 82.31 85 LEU A CA 1
ATOM 626 C C . LEU A 1 85 ? -5.734 -7.521 2.866 1.00 82.31 85 LEU A C 1
ATOM 628 O O . LEU A 1 85 ? -6.655 -7.930 3.574 1.00 82.31 85 LEU A O 1
ATOM 632 N N . PRO A 1 86 ? -4.444 -7.712 3.216 1.00 82.94 86 PRO A N 1
ATOM 633 C CA . PRO A 1 86 ? -4.050 -8.286 4.503 1.00 82.94 86 PRO A CA 1
ATOM 634 C C . PRO A 1 86 ? -4.713 -7.631 5.708 1.00 82.94 86 PRO A C 1
ATOM 636 O O . PRO A 1 86 ? -5.202 -8.320 6.606 1.00 82.94 86 PRO A O 1
ATOM 639 N N . LEU A 1 87 ? -4.790 -6.301 5.700 1.00 84.62 87 LEU A N 1
ATOM 640 C CA . LEU A 1 87 ? -5.447 -5.550 6.757 1.00 84.62 87 LEU A CA 1
ATOM 641 C C . LEU A 1 87 ? -6.950 -5.861 6.826 1.00 84.62 87 LEU A C 1
ATOM 643 O O . LEU A 1 87 ? -7.460 -6.071 7.920 1.00 84.62 87 LEU A O 1
ATOM 647 N N . ALA A 1 88 ? -7.650 -5.977 5.695 1.00 87.62 88 ALA A N 1
ATOM 648 C CA . ALA A 1 88 ? -9.078 -6.302 5.645 1.00 87.62 88 ALA A CA 1
ATOM 649 C C . ALA A 1 88 ? -9.403 -7.603 6.397 1.00 87.62 88 ALA A C 1
ATOM 651 O O . ALA A 1 88 ? -10.327 -7.660 7.212 1.00 87.62 88 ALA A O 1
ATOM 652 N N . PHE A 1 89 ? -8.606 -8.648 6.169 1.00 88.75 89 PHE A N 1
ATOM 653 C CA . PHE A 1 89 ? -8.777 -9.931 6.849 1.00 88.75 89 PHE A CA 1
ATOM 654 C C . PHE A 1 89 ? -8.407 -9.879 8.332 1.00 88.75 89 PHE A C 1
ATOM 656 O O . PHE A 1 89 ? -9.049 -10.557 9.139 1.00 88.75 89 PHE A O 1
ATOM 663 N N . LEU A 1 90 ? -7.408 -9.079 8.713 1.00 88.50 90 LEU A N 1
ATOM 664 C CA . LEU A 1 90 ? -7.098 -8.840 10.122 1.00 88.50 90 LEU A CA 1
ATOM 665 C C . LEU A 1 90 ? -8.246 -8.099 10.825 1.00 88.50 90 LEU A C 1
ATOM 667 O O . LEU A 1 90 ? -8.667 -8.513 11.905 1.00 88.50 90 LEU A O 1
ATOM 671 N N . LEU A 1 91 ? -8.810 -7.073 10.182 1.00 88.62 91 LEU A N 1
ATOM 672 C CA . LEU A 1 91 ? -9.960 -6.314 10.674 1.00 88.62 91 LEU A CA 1
ATOM 673 C C . LEU A 1 91 ? -11.185 -7.211 10.885 1.00 88.62 91 LEU A C 1
ATOM 675 O O . LEU A 1 91 ? -11.839 -7.113 11.917 1.00 88.62 91 LEU A O 1
ATOM 679 N N . MET A 1 92 ? -11.453 -8.167 9.987 1.00 90.31 92 MET A N 1
ATOM 680 C CA . MET A 1 92 ? -12.547 -9.140 10.159 1.00 90.31 92 MET A CA 1
ATOM 681 C C . MET A 1 92 ? -12.430 -10.004 11.426 1.00 90.31 92 MET A C 1
ATOM 683 O O . MET A 1 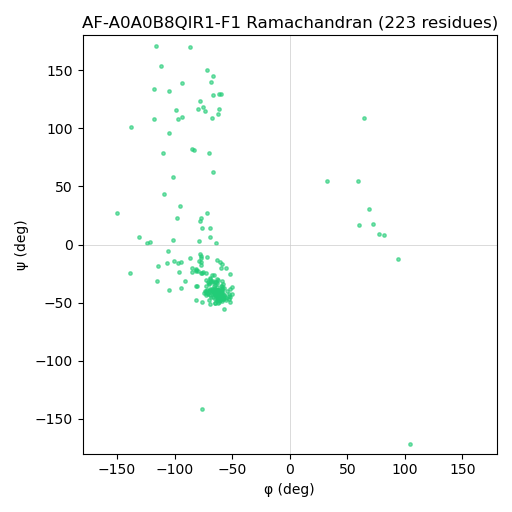92 ? -13.431 -10.572 11.869 1.00 90.31 92 MET A O 1
ATOM 687 N N . ARG A 1 93 ? -11.232 -10.115 12.014 1.00 89.94 93 ARG A N 1
ATOM 688 C CA . ARG A 1 93 ? -10.976 -10.841 13.269 1.00 89.94 93 ARG A CA 1
ATOM 689 C C . ARG A 1 93 ? -10.856 -9.919 14.487 1.00 89.94 93 ARG A C 1
ATOM 691 O O . ARG A 1 93 ? -10.579 -10.415 15.577 1.00 89.94 93 ARG A O 1
ATOM 698 N N . SER A 1 94 ? -11.064 -8.615 14.311 1.00 89.69 94 SER A N 1
ATOM 699 C CA . SER A 1 94 ? -10.998 -7.625 15.385 1.00 89.69 94 SER A CA 1
ATOM 700 C C . SER A 1 94 ? -12.126 -7.811 16.408 1.00 89.69 94 SER A C 1
ATOM 702 O O . SER A 1 94 ? -13.258 -8.179 16.070 1.00 89.69 94 SER A O 1
ATOM 704 N N . ARG A 1 95 ? -11.811 -7.545 17.678 1.00 87.94 95 ARG A N 1
ATOM 705 C CA . ARG A 1 95 ? -12.753 -7.513 18.801 1.00 87.94 95 ARG A CA 1
ATOM 706 C C . ARG A 1 95 ? -13.710 -6.332 18.699 1.00 87.94 95 ARG A C 1
ATOM 708 O O . ARG A 1 95 ? -14.896 -6.539 18.938 1.00 87.94 95 ARG A O 1
ATOM 715 N N . ALA A 1 96 ? -13.239 -5.167 18.263 1.00 88.19 96 ALA A N 1
ATOM 716 C CA . ALA A 1 96 ? -14.094 -4.002 18.065 1.00 88.19 96 ALA A CA 1
ATOM 717 C C . ALA A 1 96 ? -15.091 -4.247 16.921 1.00 88.19 96 ALA A C 1
ATOM 719 O O . ALA A 1 96 ? -14.719 -4.670 15.818 1.00 88.19 96 ALA A O 1
ATOM 720 N N . ILE A 1 97 ? -16.378 -4.010 17.183 1.00 88.31 97 ILE A N 1
ATOM 721 C CA . ILE A 1 97 ? -17.460 -4.304 16.229 1.00 88.31 97 ILE A CA 1
ATOM 722 C C . ILE A 1 97 ? -17.345 -3.400 14.996 1.00 88.31 97 ILE A C 1
ATOM 724 O O . ILE A 1 97 ? -17.522 -3.873 13.868 1.00 88.31 97 ILE A O 1
ATOM 728 N N . HIS A 1 98 ? -16.974 -2.133 15.202 1.00 87.75 98 HIS A N 1
ATOM 729 C CA . HIS A 1 98 ? -16.742 -1.156 14.137 1.00 87.75 98 HIS A CA 1
ATOM 730 C C . HIS A 1 98 ? -15.678 -1.639 13.140 1.00 87.75 98 HIS A C 1
ATOM 732 O O . HIS A 1 98 ? -15.963 -1.819 11.953 1.00 87.75 98 HIS A O 1
ATOM 738 N N . LEU A 1 99 ? -14.483 -1.986 13.636 1.00 88.75 99 LEU A N 1
ATOM 739 C CA . LEU A 1 99 ? -13.374 -2.504 12.819 1.00 88.75 99 LEU A CA 1
ATOM 740 C C . LEU A 1 99 ? -13.742 -3.790 12.082 1.00 88.75 99 LEU A C 1
ATOM 742 O O . LEU A 1 99 ? -13.428 -3.950 10.901 1.00 88.75 99 LEU A O 1
ATOM 746 N N . ARG A 1 100 ? -14.460 -4.695 12.751 1.00 91.88 100 ARG A N 1
ATOM 747 C CA . ARG A 1 100 ? -14.924 -5.947 12.147 1.00 91.88 100 ARG A CA 1
ATOM 748 C C . ARG A 1 100 ? -15.874 -5.715 10.982 1.00 91.88 100 ARG A C 1
ATOM 750 O O . ARG A 1 100 ? -15.811 -6.431 9.982 1.00 91.88 100 ARG A O 1
ATOM 757 N N . THR A 1 101 ? -16.749 -4.726 11.114 1.00 90.38 101 THR A N 1
ATOM 758 C CA . THR A 1 101 ? -17.721 -4.356 10.084 1.00 90.38 101 THR A CA 1
ATOM 759 C C . THR A 1 101 ? -17.011 -3.753 8.876 1.00 90.38 101 THR A C 1
ATOM 761 O O . THR A 1 101 ? -17.250 -4.197 7.754 1.00 90.38 101 THR A O 1
ATOM 764 N N . ILE A 1 102 ? -16.050 -2.852 9.102 1.00 90.19 102 ILE A N 1
ATOM 765 C CA . ILE A 1 102 ? -15.191 -2.295 8.044 1.00 90.19 102 ILE A CA 1
ATOM 766 C C . ILE A 1 102 ? -14.428 -3.401 7.315 1.00 90.19 102 ILE A C 1
ATOM 768 O O . ILE A 1 102 ? -14.445 -3.446 6.088 1.00 90.19 102 ILE A O 1
ATOM 772 N N . GLY A 1 103 ? -13.809 -4.331 8.049 1.00 89.19 103 GLY A N 1
ATOM 773 C CA . GLY A 1 103 ? -13.090 -5.460 7.458 1.00 89.19 103 GLY A CA 1
ATOM 774 C C . GLY A 1 103 ? -13.978 -6.308 6.548 1.00 89.19 103 GLY A C 1
ATOM 775 O O . GLY A 1 103 ? -13.579 -6.647 5.437 1.00 89.19 103 GLY A O 1
ATOM 776 N N . LYS A 1 104 ? -15.213 -6.603 6.973 1.00 90.06 104 LYS A N 1
ATOM 777 C CA . LYS A 1 104 ? -16.173 -7.370 6.163 1.00 90.06 104 LYS A CA 1
ATOM 778 C C . LYS A 1 104 ? -16.578 -6.614 4.900 1.00 90.06 104 LYS A C 1
ATOM 780 O O . LYS A 1 104 ? -16.482 -7.178 3.814 1.00 90.06 104 LYS A O 1
ATOM 785 N N . MET A 1 105 ? -16.973 -5.348 5.035 1.00 89.62 105 MET A N 1
ATOM 786 C CA . MET A 1 105 ? -17.406 -4.517 3.904 1.00 89.62 105 MET A CA 1
ATOM 787 C C . MET A 1 105 ? -16.268 -4.234 2.917 1.00 89.62 105 MET A C 1
ATOM 789 O O . MET A 1 105 ? -16.496 -4.200 1.713 1.00 89.62 105 MET A O 1
ATOM 793 N N . GLY A 1 106 ? -15.044 -4.060 3.418 1.00 86.50 106 GLY A N 1
ATOM 794 C CA . GLY A 1 106 ? -13.862 -3.748 2.620 1.00 86.50 106 GLY A CA 1
ATOM 795 C C . GLY A 1 106 ? -13.153 -4.960 2.018 1.00 86.50 106 GLY A C 1
ATOM 796 O O . GLY A 1 106 ? -12.432 -4.801 1.041 1.00 86.50 106 GLY A O 1
ATOM 797 N N . SER A 1 107 ? -13.365 -6.170 2.547 1.00 87.31 107 SER A N 1
ATOM 798 C CA . SER A 1 107 ? -12.662 -7.377 2.080 1.00 87.31 107 SER A CA 1
ATOM 799 C C . SER A 1 107 ? -12.941 -7.721 0.616 1.00 87.31 107 SER A C 1
ATOM 801 O O . SER A 1 107 ? -12.011 -8.027 -0.124 1.00 87.31 107 SER A O 1
ATOM 803 N N . VAL A 1 108 ? -14.203 -7.640 0.182 1.00 87.50 108 VAL A N 1
ATOM 804 C CA . VAL A 1 108 ? -14.592 -7.958 -1.199 1.00 87.50 108 VAL A CA 1
ATOM 805 C C . VAL A 1 108 ? -14.051 -6.914 -2.185 1.00 87.50 108 VAL A C 1
ATOM 807 O O . VAL A 1 108 ? -13.365 -7.322 -3.120 1.00 87.50 108 VAL A O 1
ATOM 810 N N . PRO A 1 109 ? -14.253 -5.594 -1.981 1.00 85.88 109 PRO A N 1
ATOM 811 C CA . PRO A 1 109 ? -13.611 -4.564 -2.801 1.00 85.88 109 PRO A CA 1
ATOM 812 C C . PRO A 1 109 ? -12.083 -4.700 -2.849 1.00 85.88 109 PRO A C 1
ATOM 814 O O . PRO A 1 109 ? -11.491 -4.598 -3.924 1.00 85.88 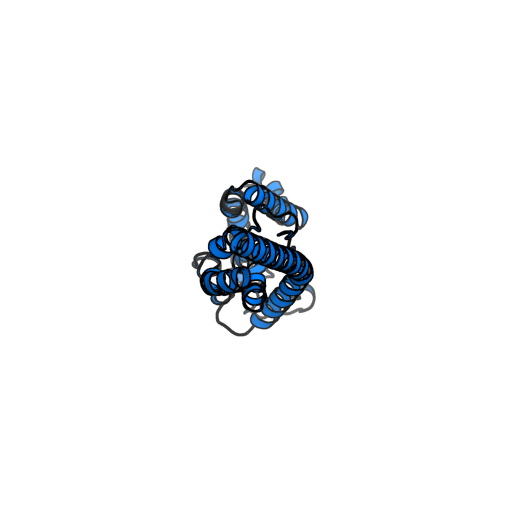109 PRO A O 1
ATOM 817 N N . ALA A 1 110 ? -11.448 -5.026 -1.717 1.00 82.69 110 ALA A N 1
ATOM 818 C CA . ALA A 1 110 ? -9.997 -5.146 -1.638 1.00 82.69 110 ALA A CA 1
ATOM 819 C C . ALA A 1 110 ? -9.450 -6.307 -2.483 1.00 82.69 110 ALA A C 1
ATOM 821 O O . ALA A 1 110 ? -8.322 -6.229 -2.950 1.00 82.69 110 ALA A O 1
ATOM 822 N N . ILE A 1 111 ? -10.217 -7.369 -2.754 1.00 81.44 111 ILE A N 1
ATOM 823 C CA . ILE A 1 111 ? -9.780 -8.426 -3.693 1.00 81.44 111 ILE A CA 1
ATOM 824 C C . ILE A 1 111 ? -9.595 -7.861 -5.112 1.00 81.44 111 ILE A C 1
ATOM 826 O O . ILE A 1 111 ? -8.727 -8.326 -5.853 1.00 81.44 111 ILE A O 1
ATOM 830 N N . PHE A 1 112 ? -10.364 -6.828 -5.457 1.00 80.44 112 PHE A N 1
ATOM 831 C CA . PHE A 1 112 ? -10.312 -6.108 -6.728 1.00 80.44 112 PHE A CA 1
ATOM 832 C C . PHE A 1 112 ? -9.487 -4.815 -6.649 1.00 80.44 112 PHE A C 1
ATOM 834 O O . PHE A 1 112 ? -9.699 -3.909 -7.447 1.00 80.44 112 PHE A O 1
ATOM 841 N N . ASN A 1 113 ? -8.561 -4.699 -5.689 1.00 75.88 113 ASN A N 1
ATOM 842 C CA . ASN A 1 113 ? -7.734 -3.502 -5.474 1.00 75.88 113 ASN A CA 1
ATOM 843 C C . ASN A 1 113 ? -8.506 -2.204 -5.157 1.00 75.88 113 ASN A C 1
ATOM 845 O O . ASN A 1 113 ? -7.930 -1.123 -5.232 1.00 75.88 113 ASN A O 1
ATOM 849 N N . ILE A 1 114 ? -9.777 -2.297 -4.762 1.00 82.81 114 ILE A N 1
ATOM 850 C CA . ILE A 1 114 ? -10.603 -1.158 -4.339 1.00 82.81 114 ILE A CA 1
ATOM 851 C C . ILE A 1 114 ? -10.591 -1.120 -2.810 1.00 82.81 114 ILE A C 1
ATOM 853 O O . ILE A 1 114 ? -11.054 -2.059 -2.165 1.00 82.81 114 ILE A O 1
ATOM 857 N N . ASN A 1 115 ? -10.046 -0.071 -2.200 1.00 81.88 115 ASN A N 1
ATOM 858 C CA . ASN A 1 115 ? -9.770 -0.061 -0.759 1.00 81.88 115 ASN A CA 1
ATOM 859 C C . ASN A 1 115 ? -10.269 1.164 0.001 1.00 81.88 115 ASN A C 1
ATOM 861 O O . ASN A 1 115 ? -10.041 1.273 1.206 1.00 81.88 115 ASN A O 1
ATOM 865 N N . GLU A 1 116 ? -11.016 2.036 -0.658 1.00 82.31 116 GLU A N 1
ATOM 866 C CA . GLU A 1 116 ? -11.663 3.206 -0.079 1.00 82.31 116 GLU A CA 1
ATOM 867 C C . GLU A 1 116 ? -12.515 2.862 1.154 1.00 82.31 116 GLU A C 1
ATOM 869 O O . GLU A 1 116 ? -12.380 3.557 2.163 1.00 82.31 116 GLU A O 1
ATOM 874 N N . PRO A 1 117 ? -13.313 1.769 1.179 1.00 82.69 117 PRO A N 1
ATOM 875 C CA . PRO A 1 117 ? -14.066 1.402 2.380 1.00 82.69 117 PRO A CA 1
ATOM 876 C C . PRO A 1 117 ? -13.172 1.150 3.600 1.00 82.69 117 PRO A C 1
ATOM 878 O O . PRO A 1 117 ? -13.580 1.410 4.729 1.00 82.69 117 PRO A O 1
ATOM 881 N N . ILE A 1 118 ? -11.949 0.656 3.381 1.00 84.38 118 ILE A N 1
ATOM 882 C CA . ILE A 1 118 ? -10.974 0.402 4.444 1.00 84.38 118 ILE A CA 1
ATOM 883 C C . ILE A 1 118 ? -10.266 1.699 4.816 1.00 84.38 118 ILE A C 1
ATOM 885 O O . ILE A 1 118 ? -10.198 2.006 5.998 1.00 84.38 118 ILE A O 1
ATOM 889 N N . LEU A 1 119 ? -9.785 2.461 3.828 1.00 79.88 119 LEU A N 1
ATOM 890 C CA . LEU A 1 119 ? -9.026 3.697 4.034 1.00 79.88 119 LEU A CA 1
ATOM 891 C C . LEU A 1 119 ? -9.818 4.790 4.762 1.00 79.88 119 LEU A C 1
ATOM 893 O O . LEU A 1 119 ? -9.251 5.503 5.593 1.00 79.88 119 LEU A O 1
ATOM 897 N N . PHE A 1 120 ? -11.106 4.925 4.442 1.00 78.88 120 PHE A N 1
ATOM 898 C CA . PHE A 1 120 ? -11.993 5.899 5.075 1.00 78.88 120 PHE A CA 1
ATOM 899 C C . PHE A 1 120 ? -12.713 5.330 6.303 1.00 78.88 120 PHE A C 1
ATOM 901 O O . PHE A 1 120 ? -12.993 6.075 7.238 1.00 78.88 120 PHE A O 1
ATOM 908 N N . GLY A 1 121 ? -13.014 4.026 6.321 1.00 76.31 121 GLY A N 1
ATOM 909 C CA . GLY A 1 121 ? -13.754 3.392 7.415 1.00 76.31 121 GLY A CA 1
ATOM 910 C C . GLY A 1 121 ? -12.901 3.159 8.660 1.00 76.31 121 GLY A C 1
ATOM 911 O O . GLY A 1 121 ? -13.289 3.533 9.764 1.00 76.31 121 GLY A O 1
ATOM 912 N N . ALA A 1 122 ? -11.722 2.560 8.490 1.00 69.94 122 ALA A N 1
ATOM 913 C CA . ALA A 1 122 ? -10.680 2.567 9.507 1.00 69.94 122 ALA A CA 1
ATOM 914 C C . ALA A 1 122 ? -9.808 3.765 9.129 1.00 69.94 122 ALA A C 1
ATOM 916 O O . ALA A 1 122 ? -9.207 3.685 8.069 1.00 69.94 122 ALA A O 1
ATOM 917 N N . PRO A 1 123 ? -9.780 4.882 9.877 1.00 61.25 123 PRO A N 1
ATOM 918 C CA . PRO A 1 123 ? -9.256 6.179 9.422 1.00 61.25 123 PRO A CA 1
ATOM 919 C C . PRO A 1 123 ? -7.732 6.180 9.166 1.00 61.25 123 PRO A C 1
ATOM 921 O O . PRO A 1 123 ? -6.982 6.907 9.801 1.00 61.25 123 PRO A O 1
ATOM 924 N N . ILE A 1 124 ? -7.246 5.373 8.224 1.00 66.69 124 ILE A N 1
ATOM 925 C CA . ILE A 1 124 ? -5.838 5.130 7.889 1.00 66.69 124 ILE A CA 1
ATOM 926 C C . ILE A 1 124 ? -5.234 6.372 7.238 1.00 66.69 124 ILE A C 1
ATOM 928 O O . ILE A 1 124 ? -4.066 6.671 7.452 1.00 66.69 124 ILE A O 1
ATOM 932 N N . ILE A 1 125 ? -6.039 7.120 6.479 1.00 56.38 125 ILE A N 1
ATOM 933 C CA . ILE A 1 125 ? -5.598 8.313 5.747 1.00 56.38 125 ILE A CA 1
ATOM 934 C C . ILE A 1 125 ? -5.092 9.423 6.686 1.00 56.38 125 ILE A C 1
ATOM 936 O O . ILE A 1 125 ? -4.178 10.152 6.320 1.00 56.38 125 ILE A O 1
ATOM 940 N N . MET A 1 126 ? -5.613 9.526 7.913 1.00 52.38 126 MET A N 1
ATOM 941 C CA . MET A 1 126 ? -5.238 10.594 8.859 1.00 52.38 126 MET A CA 1
ATOM 942 C C . MET A 1 126 ? -4.722 10.077 10.205 1.00 52.38 126 MET A C 1
ATOM 944 O O . MET A 1 126 ? -4.396 10.870 11.088 1.00 52.38 126 MET A O 1
ATOM 948 N N . ASN A 1 127 ? -4.635 8.759 10.385 1.00 57.84 127 ASN A N 1
ATOM 949 C CA . ASN A 1 127 ? -4.159 8.159 11.621 1.00 57.84 127 ASN A CA 1
ATOM 950 C C . ASN A 1 127 ? -2.676 7.787 11.503 1.00 57.84 127 ASN A C 1
ATOM 952 O O . ASN A 1 127 ? -2.311 6.808 10.851 1.00 57.84 127 ASN A O 1
ATOM 956 N N . SER A 1 128 ? -1.823 8.544 12.197 1.00 47.34 128 SER A N 1
ATOM 957 C CA . SER A 1 128 ? -0.375 8.309 12.288 1.00 47.34 128 SER A CA 1
ATOM 958 C C . SER A 1 128 ? -0.004 6.954 12.905 1.00 47.34 128 SER A C 1
ATOM 960 O O . SER A 1 128 ? 1.140 6.519 12.775 1.00 47.34 128 SER A O 1
ATOM 962 N N . VAL A 1 129 ? -0.957 6.275 13.557 1.00 48.72 129 VAL A N 1
ATOM 963 C CA . VAL A 1 129 ? -0.760 4.958 14.173 1.00 48.72 129 VAL A CA 1
ATOM 964 C C . VAL A 1 129 ? -0.716 3.842 13.132 1.00 48.72 129 VAL A C 1
ATOM 966 O O . VAL A 1 129 ? -0.116 2.822 13.418 1.00 48.72 129 VAL A O 1
ATOM 969 N N . LEU A 1 130 ? -1.283 3.992 11.929 1.00 52.03 130 LEU A N 1
ATOM 970 C CA . LEU A 1 130 ? -1.238 2.953 10.888 1.00 52.03 130 LEU A CA 1
ATOM 971 C C . LEU A 1 130 ? -0.321 3.407 9.745 1.00 52.03 130 LEU A C 1
ATOM 973 O O . LEU A 1 130 ? -0.820 3.870 8.718 1.00 52.03 130 LEU A O 1
ATOM 977 N N . PRO A 1 131 ? 1.017 3.307 9.878 1.00 49.53 131 PRO A N 1
ATOM 978 C CA . PRO A 1 131 ? 1.904 3.694 8.796 1.00 49.53 131 PRO A CA 1
ATOM 979 C C . PRO A 1 131 ? 1.637 2.802 7.583 1.00 49.53 131 PRO A C 1
ATOM 981 O O . PRO A 1 131 ? 1.920 1.607 7.572 1.00 49.53 131 PRO A O 1
ATOM 984 N N . ALA A 1 132 ? 1.108 3.407 6.525 1.00 48.56 132 ALA A N 1
ATOM 985 C CA . ALA A 1 132 ? 0.854 2.754 5.249 1.00 48.56 132 ALA A CA 1
ATOM 986 C C . ALA A 1 132 ? 2.145 2.549 4.421 1.00 48.56 132 ALA A C 1
ATOM 988 O O . ALA A 1 132 ? 2.078 2.266 3.228 1.00 48.56 132 ALA A O 1
ATOM 989 N N . ILE A 1 133 ? 3.330 2.703 5.024 1.00 49.31 133 ILE A N 1
ATOM 990 C CA . ILE A 1 133 ? 4.624 2.536 4.353 1.00 49.31 133 ILE A CA 1
ATOM 991 C C . ILE A 1 133 ? 4.987 1.051 4.389 1.00 49.31 133 ILE A C 1
ATOM 993 O O . ILE A 1 133 ? 5.727 0.596 5.256 1.00 49.31 133 ILE A O 1
ATOM 997 N N . HIS A 1 134 ? 4.441 0.284 3.449 1.00 51.38 134 HIS A N 1
ATOM 998 C CA . HIS A 1 134 ? 4.826 -1.110 3.257 1.00 51.38 134 HIS A CA 1
ATOM 999 C C . HIS A 1 134 ? 5.708 -1.193 2.011 1.00 51.38 134 HIS A C 1
ATOM 1001 O O . HIS A 1 134 ? 5.226 -1.215 0.883 1.00 51.38 134 HIS A O 1
ATOM 1007 N N . LEU A 1 135 ? 7.024 -1.180 2.235 1.00 43.69 135 LEU A N 1
ATOM 1008 C CA . LEU A 1 135 ? 8.001 -1.618 1.244 1.00 43.69 135 LEU A CA 1
ATOM 1009 C C . LEU A 1 135 ? 8.006 -3.139 1.253 1.00 43.69 135 LEU A C 1
ATOM 1011 O O . LEU A 1 135 ? 8.290 -3.748 2.284 1.00 43.69 135 LEU A O 1
ATOM 1015 N N . ASP A 1 136 ? 7.753 -3.738 0.100 1.00 42.38 136 ASP A N 1
ATOM 1016 C CA . ASP A 1 136 ? 8.102 -5.128 -0.124 1.00 42.38 136 ASP A CA 1
ATOM 1017 C C . ASP A 1 136 ? 9.635 -5.252 -0.309 1.00 42.38 136 ASP A C 1
ATOM 1019 O O . ASP A 1 136 ? 10.179 -4.722 -1.284 1.00 42.38 136 ASP A O 1
ATOM 1023 N N . PRO A 1 137 ? 10.377 -5.936 0.585 1.00 36.69 137 PRO A N 1
ATOM 1024 C CA . PRO A 1 137 ? 11.792 -6.231 0.366 1.00 36.69 137 PRO A CA 1
ATOM 1025 C C . PRO A 1 137 ? 12.028 -7.307 -0.718 1.00 36.69 137 PRO A C 1
ATOM 1027 O O . PRO A 1 137 ? 13.170 -7.504 -1.141 1.00 36.69 137 PRO A O 1
ATOM 1030 N N . TYR A 1 138 ? 10.996 -8.017 -1.190 1.00 40.16 138 TYR A N 1
ATOM 1031 C CA . TYR A 1 138 ? 11.136 -9.146 -2.118 1.00 40.16 138 TYR A CA 1
ATOM 1032 C C . TYR A 1 138 ? 11.396 -8.756 -3.572 1.00 40.16 138 TYR A C 1
ATOM 1034 O O . TYR A 1 138 ? 11.881 -9.603 -4.324 1.00 40.16 138 TYR A O 1
ATOM 1042 N N . GLY A 1 139 ? 11.251 -7.479 -3.947 1.00 40.28 139 GLY A N 1
ATOM 1043 C CA . GLY A 1 139 ? 11.784 -6.970 -5.219 1.00 40.28 139 GLY A CA 1
ATOM 1044 C C . GLY A 1 139 ? 13.293 -7.228 -5.393 1.00 40.28 139 GLY A C 1
ATOM 1045 O O . GLY A 1 139 ? 13.786 -7.266 -6.517 1.00 40.28 139 GLY A O 1
ATOM 1046 N N . GLN A 1 140 ? 14.021 -7.481 -4.294 1.00 36.12 140 GLN A N 1
ATOM 1047 C CA . GLN A 1 140 ? 15.445 -7.841 -4.299 1.00 36.12 140 GLN A CA 1
ATOM 1048 C C . GLN A 1 140 ? 15.724 -9.354 -4.282 1.00 36.12 140 GLN A C 1
ATOM 1050 O O . GLN A 1 140 ? 16.840 -9.771 -4.583 1.00 36.12 140 GLN A O 1
ATOM 1055 N N . ARG A 1 141 ? 14.738 -10.207 -3.970 1.00 34.81 141 ARG A N 1
ATOM 1056 C CA . ARG A 1 141 ? 14.860 -11.672 -4.092 1.00 34.81 141 ARG A CA 1
ATOM 1057 C C . ARG A 1 141 ? 14.160 -12.150 -5.355 1.00 34.81 141 ARG A C 1
ATOM 1059 O O . ARG A 1 141 ? 13.279 -13.000 -5.298 1.00 34.81 141 ARG A O 1
ATOM 1066 N N . ASN A 1 142 ? 14.568 -11.641 -6.510 1.00 35.38 142 ASN A N 1
ATOM 1067 C CA . ASN A 1 142 ? 14.240 -12.317 -7.756 1.00 35.38 142 ASN A CA 1
ATOM 1068 C C . ASN A 1 142 ? 15.224 -13.498 -7.931 1.00 35.38 142 ASN A C 1
ATOM 1070 O O . ASN A 1 142 ? 16.428 -13.266 -8.058 1.00 35.38 142 ASN A O 1
ATOM 1074 N N . PRO A 1 143 ? 14.785 -14.773 -7.951 1.00 33.12 143 PRO A N 1
ATOM 1075 C CA . PRO A 1 143 ? 15.669 -15.918 -8.196 1.00 33.12 143 PRO A CA 1
ATOM 1076 C C . PRO A 1 143 ? 16.191 -15.984 -9.641 1.00 33.12 143 PRO A C 1
ATOM 1078 O O . PRO A 1 143 ? 16.831 -16.967 -10.018 1.00 33.12 143 PRO A O 1
ATOM 1081 N N . SER A 1 144 ? 15.922 -14.973 -10.471 1.00 37.50 144 SER A N 1
ATOM 1082 C CA . SER A 1 144 ? 16.480 -14.834 -11.818 1.00 37.50 144 SER A CA 1
ATOM 1083 C C . SER A 1 144 ? 18.007 -14.683 -11.837 1.00 37.50 144 SER A C 1
ATOM 1085 O O . SER A 1 144 ? 18.599 -14.901 -12.887 1.00 37.50 144 SER A O 1
ATOM 1087 N N . LEU A 1 145 ? 18.659 -14.424 -10.696 1.00 33.09 145 LEU A N 1
ATOM 1088 C CA . LEU A 1 145 ? 20.125 -14.469 -10.574 1.00 33.09 145 LEU A CA 1
ATOM 1089 C C . LEU A 1 145 ? 20.699 -15.869 -10.259 1.00 33.09 145 LEU A C 1
ATOM 1091 O O . LEU A 1 145 ? 21.906 -16.056 -10.366 1.00 33.09 145 LEU A O 1
ATOM 1095 N N . VAL A 1 146 ? 19.879 -16.865 -9.885 1.00 30.61 146 VAL A N 1
ATOM 1096 C CA . VAL A 1 146 ? 20.358 -18.187 -9.394 1.00 30.61 146 VAL A CA 1
ATOM 1097 C C . VAL A 1 146 ? 19.856 -19.371 -10.238 1.00 30.61 146 VAL A C 1
ATOM 1099 O O . VAL A 1 146 ? 20.173 -20.524 -9.959 1.00 30.61 146 VAL A O 1
ATOM 1102 N N . CYS A 1 147 ? 19.108 -19.134 -11.318 1.00 28.77 147 CYS A N 1
ATOM 1103 C CA . CYS A 1 147 ? 18.721 -20.203 -12.239 1.00 28.77 147 CYS A CA 1
ATOM 1104 C C . CYS A 1 147 ? 19.308 -19.938 -13.634 1.00 28.77 147 CYS A C 1
ATOM 1106 O O . CYS A 1 147 ? 18.788 -19.073 -14.336 1.00 28.77 147 CYS A O 1
ATOM 1108 N N . PRO A 1 148 ? 20.325 -20.700 -14.090 1.00 29.09 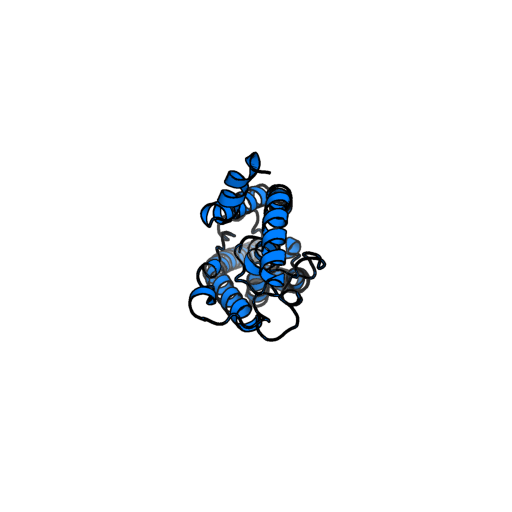148 PRO A N 1
ATOM 1109 C CA . PRO A 1 148 ? 20.955 -20.530 -15.409 1.00 29.09 148 PRO A CA 1
ATOM 1110 C C . PRO A 1 148 ? 20.018 -20.788 -16.600 1.00 29.09 148 PRO A C 1
ATOM 1112 O O . PRO A 1 148 ? 20.445 -20.766 -17.751 1.00 29.09 148 PRO A O 1
ATOM 1115 N N . ARG A 1 149 ? 18.746 -21.104 -16.339 1.00 27.59 149 ARG A N 1
ATOM 1116 C CA . ARG A 1 149 ? 17.745 -21.409 -17.349 1.00 27.59 149 ARG A CA 1
ATOM 1117 C C . ARG A 1 149 ? 16.435 -20.725 -16.955 1.00 27.59 149 ARG A C 1
ATOM 1119 O O . ARG A 1 149 ? 15.730 -21.241 -16.082 1.00 27.59 149 ARG A O 1
ATOM 1126 N N . PRO A 1 150 ? 16.082 -19.575 -17.554 1.00 34.53 150 PRO A N 1
ATOM 1127 C CA . PRO A 1 150 ? 14.760 -19.010 -17.349 1.00 34.53 150 PRO A CA 1
ATOM 1128 C C . PRO A 1 150 ? 13.753 -20.037 -17.871 1.00 34.53 150 PRO A C 1
ATOM 1130 O O . PRO A 1 150 ? 13.754 -20.392 -19.050 1.00 34.53 150 PRO A O 1
ATOM 1133 N N . ARG A 1 151 ? 12.905 -20.586 -16.991 1.00 36.56 151 ARG A N 1
ATOM 1134 C CA . ARG A 1 151 ? 11.739 -21.331 -17.474 1.00 36.56 151 ARG A CA 1
ATOM 1135 C C . ARG A 1 151 ? 10.915 -20.343 -18.304 1.00 36.56 151 ARG A C 1
ATOM 1137 O O . ARG A 1 151 ? 10.609 -19.267 -17.786 1.00 36.56 151 ARG A O 1
ATOM 1144 N N . PRO A 1 152 ? 10.520 -20.692 -19.538 1.00 36.97 152 PRO A N 1
ATOM 1145 C CA . PRO A 1 152 ? 9.883 -19.757 -20.462 1.00 36.97 152 PRO A CA 1
ATOM 1146 C C . PRO A 1 152 ? 8.580 -19.153 -19.906 1.00 36.97 152 PRO A C 1
ATOM 1148 O O . PRO A 1 152 ? 8.130 -18.122 -20.381 1.00 36.97 152 PRO A O 1
ATOM 1151 N N . SER A 1 153 ? 7.986 -19.744 -18.863 1.00 39.91 153 SER A N 1
ATOM 1152 C CA . SER A 1 153 ? 6.806 -19.235 -18.157 1.00 39.91 153 SER A CA 1
ATOM 1153 C C . SER A 1 153 ? 7.050 -18.061 -17.195 1.00 39.91 153 SER A C 1
ATOM 1155 O O . SER A 1 153 ? 6.112 -17.314 -16.963 1.00 39.91 153 SER A O 1
ATOM 1157 N N . ARG A 1 154 ? 8.259 -17.855 -16.645 1.00 40.31 154 ARG A N 1
ATOM 1158 C CA . ARG A 1 154 ? 8.522 -16.780 -15.655 1.00 40.31 154 ARG A CA 1
ATOM 1159 C C . ARG A 1 154 ? 8.742 -15.402 -16.276 1.00 40.31 154 ARG A C 1
ATOM 1161 O O . ARG A 1 154 ? 8.336 -14.405 -15.700 1.00 40.31 154 ARG A O 1
ATOM 1168 N N . ALA A 1 155 ? 9.383 -15.354 -17.440 1.00 36.50 155 ALA A N 1
ATOM 1169 C CA . ALA A 1 155 ? 9.631 -14.112 -18.174 1.00 36.50 155 ALA A CA 1
ATOM 1170 C C . ALA A 1 155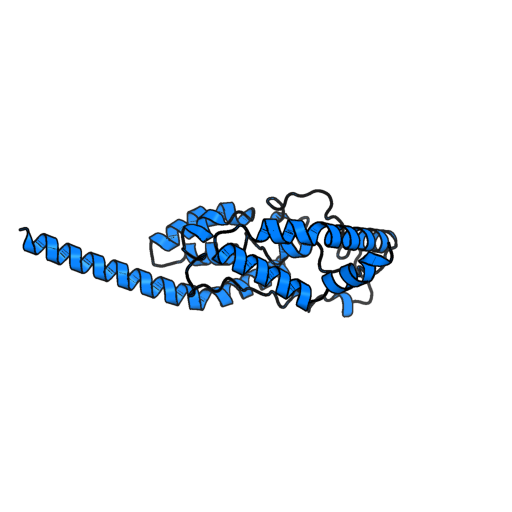 ? 8.354 -13.550 -18.826 1.00 36.50 155 ALA A C 1
ATOM 1172 O O . ALA A 1 155 ? 8.254 -12.341 -19.030 1.00 36.50 155 ALA A O 1
ATOM 1173 N N . ARG A 1 156 ? 7.371 -14.424 -19.099 1.00 36.78 156 ARG A N 1
ATOM 1174 C CA . ARG A 1 156 ? 6.083 -14.078 -19.717 1.00 36.78 156 ARG A CA 1
ATOM 1175 C C . ARG A 1 156 ? 5.182 -13.219 -18.833 1.00 36.78 156 ARG A C 1
ATOM 1177 O O . ARG A 1 156 ? 4.503 -12.348 -19.363 1.00 36.78 156 ARG A O 1
ATOM 1184 N N . GLY A 1 157 ? 5.240 -13.388 -17.510 1.00 42.91 157 GLY A N 1
ATOM 1185 C CA . GLY A 1 157 ? 4.288 -12.710 -16.627 1.00 42.91 157 GLY A CA 1
ATOM 1186 C C . GLY A 1 157 ? 4.556 -11.248 -16.305 1.00 42.91 157 GLY A C 1
ATOM 1187 O O . GLY A 1 157 ? 3.644 -10.485 -16.004 1.00 42.91 157 GLY A O 1
ATOM 1188 N N . ILE A 1 158 ? 5.809 -10.823 -16.438 1.00 44.09 158 ILE A N 1
ATOM 1189 C CA . ILE A 1 158 ? 6.199 -9.417 -16.263 1.00 44.09 158 ILE A CA 1
ATOM 1190 C C . ILE A 1 158 ? 5.907 -8.610 -17.546 1.00 44.09 158 ILE A C 1
ATOM 1192 O O . ILE A 1 158 ? 5.775 -7.389 -17.506 1.00 44.09 158 ILE A O 1
ATOM 1196 N N . SER A 1 159 ? 5.788 -9.285 -18.691 1.00 38.88 159 SER A N 1
ATOM 1197 C CA . SER A 1 159 ? 5.810 -8.689 -20.034 1.00 38.88 159 SER A CA 1
ATOM 1198 C C . SER A 1 159 ? 4.483 -8.806 -20.803 1.00 38.88 159 SER A C 1
ATOM 1200 O O . SER A 1 159 ? 4.232 -7.986 -21.689 1.00 38.88 159 SER A O 1
ATOM 1202 N N . ASN A 1 160 ? 3.578 -9.715 -20.418 1.00 42.59 160 ASN A N 1
ATOM 1203 C CA . ASN A 1 160 ? 2.210 -9.833 -20.956 1.00 42.59 160 ASN A CA 1
ATOM 1204 C C . ASN A 1 160 ? 1.228 -8.772 -20.411 1.00 42.59 160 ASN A C 1
ATOM 1206 O O . ASN A 1 160 ? 0.010 -8.941 -20.447 1.00 42.59 160 ASN A O 1
ATOM 1210 N N . ALA A 1 161 ? 1.737 -7.639 -19.925 1.00 45.66 161 ALA A N 1
ATOM 1211 C CA . ALA A 1 161 ? 0.973 -6.603 -19.236 1.00 45.66 161 ALA A CA 1
ATOM 1212 C C . ALA A 1 161 ? -0.008 -5.802 -20.121 1.00 45.66 161 ALA A C 1
ATOM 1214 O O . ALA A 1 161 ? -0.493 -4.766 -19.670 1.00 45.66 161 ALA A O 1
ATOM 1215 N N . LEU A 1 162 ? -0.327 -6.252 -21.337 1.00 39.69 162 LEU A N 1
ATOM 1216 C CA . LEU A 1 162 ? -1.045 -5.436 -22.313 1.00 39.69 162 LEU A CA 1
ATOM 1217 C C . LEU A 1 162 ? -2.556 -5.285 -22.092 1.00 39.69 162 LEU A C 1
ATOM 1219 O O . LEU A 1 162 ? -3.082 -4.353 -22.677 1.00 39.69 162 LEU A O 1
ATOM 1223 N N . ASP A 1 163 ? -3.255 -6.080 -21.263 1.00 42.94 163 ASP A N 1
ATOM 1224 C CA . ASP A 1 163 ? -4.735 -6.025 -21.363 1.00 42.94 163 ASP A CA 1
ATOM 1225 C C . ASP A 1 163 ? -5.595 -6.308 -20.121 1.00 42.94 163 ASP A C 1
ATOM 1227 O O . ASP A 1 163 ? -6.755 -6.686 -20.238 1.00 42.94 163 ASP A O 1
ATOM 1231 N N . ASN A 1 164 ? -5.094 -6.074 -18.906 1.00 48.75 164 ASN A N 1
ATOM 1232 C CA . ASN A 1 164 ? -5.928 -6.211 -17.704 1.00 48.75 164 ASN A CA 1
ATOM 1233 C C . ASN A 1 164 ? -6.062 -4.870 -16.959 1.00 48.75 164 ASN A C 1
ATOM 1235 O O . ASN A 1 164 ? -5.094 -4.141 -16.767 1.00 48.75 164 ASN A O 1
ATOM 1239 N N . THR A 1 165 ? -7.255 -4.471 -16.535 1.00 55.62 165 THR A N 1
ATOM 1240 C CA . THR A 1 165 ? -7.429 -3.255 -15.716 1.00 55.62 165 THR A CA 1
ATOM 1241 C C . THR A 1 165 ? -6.896 -3.503 -14.294 1.00 55.62 165 THR A C 1
ATOM 1243 O O . THR A 1 165 ? -6.927 -4.639 -13.822 1.00 55.62 165 THR A O 1
ATOM 1246 N N . TRP A 1 166 ? -6.401 -2.473 -13.595 1.00 52.47 166 TRP A N 1
ATOM 1247 C CA . TRP A 1 166 ? -5.856 -2.564 -12.220 1.00 52.47 166 TRP A CA 1
ATOM 1248 C C . TRP A 1 166 ? -6.810 -3.249 -11.216 1.00 52.47 166 TRP A C 1
ATOM 125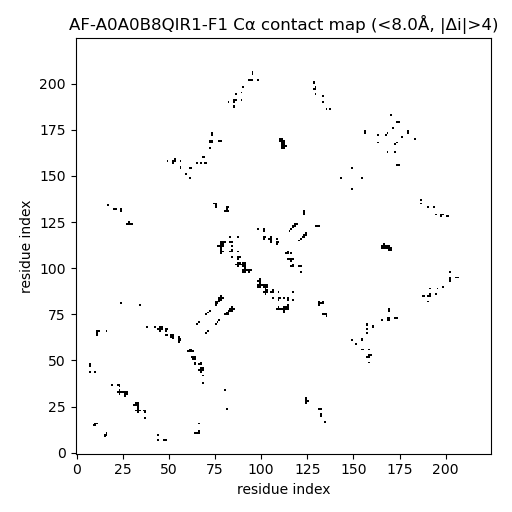0 O O . TRP A 1 166 ? -6.361 -3.891 -10.269 1.00 52.47 166 TRP A O 1
ATOM 1260 N N . THR A 1 167 ? -8.118 -3.204 -11.476 1.00 52.69 167 THR A N 1
ATOM 1261 C CA . THR A 1 167 ? -9.170 -3.900 -10.71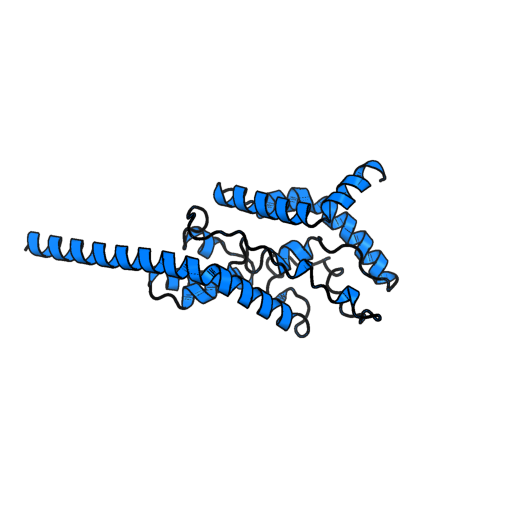8 1.00 52.69 167 THR A CA 1
ATOM 1262 C C . THR A 1 167 ? -9.181 -5.420 -10.901 1.00 52.69 167 THR A C 1
ATOM 1264 O O . THR A 1 167 ? -9.496 -6.158 -9.972 1.00 52.69 167 THR A O 1
ATOM 1267 N N . TYR A 1 168 ? -8.807 -5.920 -12.082 1.00 46.34 168 TYR A N 1
ATOM 1268 C CA . TYR A 1 168 ? -8.636 -7.355 -12.347 1.00 46.34 168 TYR A CA 1
ATOM 1269 C C . TYR A 1 168 ? -7.272 -7.867 -11.847 1.00 46.34 168 TYR A C 1
ATOM 1271 O O . TYR A 1 168 ? -7.109 -9.053 -11.559 1.00 46.34 168 TYR A O 1
ATOM 1279 N N . ARG A 1 169 ? -6.294 -6.962 -11.686 1.00 53.53 169 ARG A N 1
ATOM 1280 C CA . ARG A 1 169 ? -4.894 -7.251 -11.327 1.00 53.53 169 ARG A CA 1
ATOM 1281 C C . ARG A 1 169 ? -4.640 -7.563 -9.832 1.00 53.53 169 ARG A C 1
ATOM 1283 O O . ARG A 1 169 ? -3.517 -7.436 -9.360 1.00 53.53 169 ARG A O 1
ATOM 1290 N N . GLY A 1 170 ? -5.665 -7.956 -9.070 1.00 52.38 170 GLY A N 1
ATOM 1291 C CA . GLY A 1 170 ? -5.533 -8.399 -7.670 1.00 52.38 170 GLY A CA 1
ATOM 1292 C C . GLY A 1 170 ? -4.961 -9.821 -7.551 1.00 52.38 170 GLY A C 1
ATOM 1293 O O . GLY A 1 170 ? -4.133 -10.241 -8.358 1.00 52.38 170 GLY A O 1
ATOM 1294 N N . ILE A 1 171 ? -5.452 -10.627 -6.600 1.00 49.22 171 ILE A N 1
ATOM 1295 C CA . ILE A 1 171 ? -5.079 -12.060 -6.470 1.00 49.22 171 ILE A CA 1
ATOM 1296 C C . ILE A 1 171 ? -5.222 -12.809 -7.811 1.00 49.22 171 ILE A C 1
ATOM 1298 O O . ILE A 1 171 ? -4.404 -13.663 -8.155 1.00 49.22 171 ILE A O 1
ATOM 1302 N N . LEU A 1 172 ? -6.246 -12.446 -8.586 1.00 46.94 172 LEU A N 1
ATOM 1303 C CA . LEU A 1 172 ? -6.596 -13.052 -9.872 1.00 46.94 172 LEU A CA 1
ATOM 1304 C C . LEU A 1 172 ? -5.681 -12.604 -11.029 1.00 46.94 172 LEU A C 1
ATOM 1306 O O . LEU A 1 172 ? -5.611 -13.274 -12.057 1.00 46.94 172 LEU A O 1
ATOM 1310 N N . GLY A 1 173 ? -4.962 -11.497 -10.841 1.00 45.41 173 GLY A N 1
ATOM 1311 C CA . GLY A 1 173 ? -4.135 -10.830 -11.840 1.00 45.41 173 GLY A CA 1
ATOM 1312 C C . GLY A 1 173 ? -2.756 -11.419 -12.069 1.00 45.41 173 GLY A C 1
ATOM 1313 O O . GLY A 1 173 ? -2.208 -11.244 -13.154 1.00 45.41 173 GLY A O 1
ATOM 1314 N N . SER A 1 174 ? -2.217 -12.147 -11.082 1.00 46.94 174 SER A N 1
ATOM 1315 C CA . SER A 1 174 ? -0.849 -12.707 -11.095 1.00 46.94 174 SER A CA 1
ATOM 1316 C C . SER A 1 174 ? -0.640 -13.891 -12.066 1.00 46.94 174 SER A C 1
ATOM 1318 O O . SER A 1 174 ? 0.266 -14.705 -11.881 1.00 46.94 174 SER A O 1
ATOM 1320 N N . GLU A 1 175 ? -1.459 -13.906 -13.125 1.00 48.50 175 GLU A N 1
ATOM 1321 C CA . GLU A 1 175 ? -1.558 -14.819 -14.262 1.00 48.50 175 GLU A CA 1
ATOM 1322 C C . GLU A 1 175 ? -1.969 -16.242 -13.901 1.00 48.50 175 GLU A C 1
ATOM 1324 O O . GLU A 1 175 ? -1.166 -16.977 -13.346 1.00 48.50 175 GLU A O 1
ATOM 1329 N N . LEU A 1 176 ? -3.191 -16.670 -14.250 1.00 33.47 176 LEU A N 1
ATOM 1330 C CA . LEU A 1 176 ? -3.579 -18.091 -14.362 1.00 33.47 176 LEU A CA 1
ATOM 1331 C C . LEU A 1 176 ? -2.855 -19.056 -13.376 1.00 33.47 176 LEU A C 1
ATOM 1333 O O . LEU A 1 176 ? -2.238 -20.047 -13.753 1.00 33.47 176 LEU A O 1
ATOM 1337 N N . GLY A 1 177 ? -2.938 -18.758 -12.079 1.00 38.50 177 GLY A N 1
ATOM 1338 C CA . GLY A 1 177 ? -3.450 -19.699 -11.089 1.00 38.50 177 GLY A CA 1
ATOM 1339 C C . GLY A 1 177 ? -2.528 -20.627 -10.294 1.00 38.50 177 GLY A C 1
ATOM 1340 O O . GLY A 1 177 ? -3.067 -21.208 -9.362 1.00 38.50 177 GLY A O 1
ATOM 1341 N N . ILE A 1 178 ? -1.228 -20.849 -10.565 1.00 35.84 178 ILE A N 1
ATOM 1342 C CA . ILE A 1 178 ? -0.518 -21.931 -9.813 1.00 35.84 178 ILE A CA 1
ATOM 1343 C C . ILE A 1 178 ? 0.925 -21.627 -9.349 1.00 35.84 178 ILE A C 1
ATOM 1345 O O . ILE A 1 178 ? 1.365 -22.208 -8.363 1.00 35.84 178 ILE A O 1
ATOM 1349 N N . GLN A 1 179 ? 1.687 -20.717 -9.972 1.00 36.50 179 GLN A N 1
ATOM 1350 C CA . GLN A 1 179 ? 3.129 -20.557 -9.644 1.00 36.50 179 GLN A CA 1
ATOM 1351 C C . GLN A 1 179 ? 3.481 -19.296 -8.830 1.00 36.50 179 GLN A C 1
ATOM 1353 O O . GLN A 1 179 ? 4.564 -19.231 -8.245 1.00 36.50 179 GLN A O 1
ATOM 1358 N N . SER A 1 180 ? 2.572 -18.319 -8.768 1.00 51.59 180 SER A N 1
ATOM 1359 C CA . SER A 1 180 ? 2.756 -17.029 -8.078 1.00 51.59 180 SER A CA 1
ATOM 1360 C C . SER A 1 180 ? 2.153 -17.006 -6.668 1.00 51.59 180 SER A C 1
ATOM 1362 O O . SER A 1 180 ? 2.505 -16.140 -5.867 1.00 51.59 180 SER A O 1
ATOM 1364 N N . CYS A 1 181 ? 1.274 -17.962 -6.343 1.00 52.22 181 CYS A N 1
ATOM 1365 C CA . CYS A 1 181 ? 0.531 -17.984 -5.082 1.00 52.22 181 CYS A CA 1
ATOM 1366 C C . CYS A 1 181 ? 1.454 -18.023 -3.864 1.00 52.22 181 CYS A C 1
ATOM 1368 O O . CYS A 1 181 ? 1.215 -17.281 -2.919 1.00 52.22 181 CYS A O 1
ATOM 1370 N N . ASP A 1 182 ? 2.539 -18.800 -3.904 1.00 58.56 182 ASP A N 1
ATOM 1371 C CA . ASP A 1 182 ? 3.456 -18.901 -2.767 1.00 58.56 182 ASP A CA 1
ATOM 1372 C C . ASP A 1 182 ? 4.081 -17.542 -2.428 1.00 58.56 182 ASP A C 1
ATOM 1374 O O . ASP A 1 182 ? 4.068 -17.133 -1.271 1.00 58.56 182 ASP A O 1
ATOM 1378 N N . HIS A 1 183 ? 4.577 -16.794 -3.416 1.00 58.31 183 HIS A N 1
ATOM 1379 C CA . HIS A 1 183 ? 5.191 -15.483 -3.169 1.00 58.31 183 HIS A CA 1
ATOM 1380 C C . HIS A 1 183 ? 4.167 -14.451 -2.692 1.00 58.31 183 HIS A C 1
ATOM 1382 O O . HIS A 1 183 ? 4.439 -13.718 -1.744 1.00 58.31 183 HIS A O 1
ATOM 1388 N N . VAL A 1 184 ? 2.976 -14.438 -3.297 1.00 62.09 184 VAL A N 1
ATOM 1389 C CA . VAL A 1 184 ? 1.884 -13.540 -2.896 1.00 62.09 184 VAL A CA 1
ATOM 1390 C C . VAL A 1 184 ? 1.426 -13.844 -1.466 1.00 62.09 184 VAL A C 1
ATOM 1392 O O . VAL A 1 184 ? 1.199 -12.922 -0.689 1.00 62.09 184 VAL A O 1
ATOM 1395 N N . LEU A 1 185 ? 1.359 -15.120 -1.074 1.00 68.62 185 LEU A N 1
ATOM 1396 C CA . LEU A 1 185 ? 1.012 -15.538 0.287 1.00 68.62 185 LEU A CA 1
ATOM 1397 C C . LEU A 1 185 ? 2.086 -15.145 1.312 1.00 68.62 185 LEU A C 1
ATOM 1399 O O . LEU A 1 185 ? 1.745 -14.688 2.404 1.00 68.62 185 LEU A O 1
ATOM 1403 N N . HIS A 1 186 ? 3.375 -15.273 0.977 1.00 69.75 186 HIS A N 1
ATOM 1404 C CA . HIS A 1 186 ? 4.461 -14.818 1.855 1.00 69.75 186 HIS A CA 1
ATOM 1405 C C . HIS A 1 186 ? 4.452 -13.297 2.030 1.00 69.75 186 HIS A C 1
ATOM 1407 O O . HIS A 1 186 ? 4.606 -12.809 3.151 1.00 69.75 186 HIS A O 1
ATOM 1413 N N . LEU A 1 187 ? 4.229 -12.553 0.945 1.00 68.69 187 LEU A N 1
ATOM 1414 C CA . LEU A 1 187 ? 4.096 -11.099 0.974 1.00 68.69 187 LEU A CA 1
ATOM 1415 C C . LEU A 1 187 ? 2.888 -10.672 1.812 1.00 68.69 187 LEU A C 1
ATOM 1417 O O . LEU A 1 187 ? 3.005 -9.822 2.691 1.00 68.69 187 LEU A O 1
ATOM 1421 N N . TYR A 1 188 ? 1.753 -11.340 1.621 1.00 73.94 188 TYR A N 1
ATOM 1422 C CA . TYR A 1 188 ? 0.552 -11.138 2.418 1.00 73.94 188 TYR A CA 1
ATOM 1423 C C . TYR A 1 188 ? 0.814 -11.374 3.914 1.00 73.94 188 TYR A C 1
ATOM 1425 O O . TYR A 1 188 ? 0.420 -10.562 4.750 1.00 73.94 188 TYR A O 1
ATOM 1433 N N . GLY A 1 189 ? 1.518 -12.457 4.257 1.00 77.81 189 GLY A N 1
ATOM 1434 C CA . GLY A 1 189 ? 1.915 -12.756 5.631 1.00 77.81 189 GLY A CA 1
ATOM 1435 C C . GLY A 1 189 ? 2.838 -11.689 6.224 1.00 77.81 189 GLY A C 1
ATOM 1436 O O . GLY A 1 189 ? 2.622 -11.255 7.354 1.00 77.81 189 GLY A O 1
ATOM 1437 N N . TYR A 1 190 ? 3.825 -11.221 5.457 1.00 77.38 190 TYR A N 1
ATOM 1438 C CA . TYR A 1 190 ? 4.738 -10.157 5.879 1.00 77.38 190 TYR A CA 1
ATOM 1439 C C . TYR A 1 190 ? 3.997 -8.843 6.155 1.00 77.38 190 TYR A C 1
ATOM 1441 O O . TYR A 1 190 ? 4.147 -8.265 7.232 1.00 77.38 190 TYR A O 1
ATOM 1449 N N . VAL A 1 191 ? 3.139 -8.413 5.228 1.00 75.81 191 VAL A N 1
ATOM 1450 C CA . VAL A 1 191 ? 2.326 -7.200 5.382 1.00 75.81 191 VAL A CA 1
ATOM 1451 C C . VAL A 1 191 ? 1.363 -7.335 6.563 1.00 75.81 191 VAL A C 1
ATOM 1453 O O . VAL A 1 191 ? 1.248 -6.415 7.371 1.00 75.81 191 VAL A O 1
ATOM 1456 N N . ALA A 1 192 ? 0.729 -8.498 6.742 1.00 81.25 192 ALA A N 1
ATOM 1457 C CA . ALA A 1 192 ? -0.116 -8.754 7.905 1.00 81.25 192 ALA A CA 1
ATOM 1458 C C . ALA A 1 192 ? 0.667 -8.607 9.221 1.00 81.25 192 ALA A C 1
ATOM 1460 O O . ALA A 1 192 ? 0.188 -7.955 10.146 1.00 81.25 192 ALA A O 1
ATOM 1461 N N . ILE A 1 193 ? 1.884 -9.157 9.306 1.00 83.81 193 ILE A N 1
ATOM 1462 C CA . ILE A 1 193 ? 2.745 -9.036 10.495 1.00 83.81 193 ILE A CA 1
ATOM 1463 C C . ILE A 1 193 ? 3.104 -7.575 10.780 1.00 83.81 193 ILE A C 1
ATOM 1465 O O . ILE A 1 193 ? 3.094 -7.177 11.944 1.00 83.81 193 ILE A O 1
ATOM 1469 N N . MET A 1 194 ? 3.376 -6.777 9.746 1.00 79.06 194 MET A N 1
ATOM 1470 C CA . MET A 1 194 ? 3.667 -5.350 9.908 1.00 79.06 194 MET A CA 1
ATOM 1471 C C . MET A 1 194 ? 2.446 -4.558 10.390 1.00 79.06 194 MET A C 1
ATOM 1473 O O . MET A 1 194 ? 2.591 -3.710 11.266 1.00 79.06 194 MET A O 1
ATOM 1477 N N . TYR A 1 195 ? 1.240 -4.877 9.909 1.00 79.94 195 TYR A N 1
ATOM 1478 C CA . TYR A 1 195 ? 0.001 -4.230 10.358 1.00 79.94 195 TYR A CA 1
ATOM 1479 C C . TYR A 1 195 ? -0.448 -4.641 11.764 1.00 79.94 195 TYR A C 1
ATOM 1481 O O . TYR A 1 195 ? -1.061 -3.840 12.471 1.00 79.94 195 TYR A O 1
ATOM 1489 N N . LEU A 1 196 ? -0.159 -5.872 12.193 1.00 83.94 196 LEU A N 1
ATOM 1490 C CA . LEU A 1 196 ? -0.615 -6.421 13.474 1.00 83.94 196 LEU A CA 1
ATOM 1491 C C . LEU A 1 196 ? -0.330 -5.549 14.717 1.00 83.94 196 LEU A C 1
ATOM 1493 O O . LEU A 1 196 ? -1.266 -5.368 15.502 1.00 83.94 196 LEU A O 1
ATOM 1497 N N . PRO A 1 197 ? 0.893 -5.034 14.970 1.00 84.94 197 PRO A N 1
ATOM 1498 C CA . PRO A 1 197 ? 1.156 -4.222 16.161 1.00 84.94 197 PRO A CA 1
ATOM 1499 C C . PRO A 1 197 ? 0.326 -2.935 16.175 1.00 84.94 197 PRO A C 1
ATOM 1501 O O . PRO A 1 197 ? -0.244 -2.580 17.206 1.00 84.94 197 PRO A O 1
ATOM 1504 N N . PHE A 1 198 ? 0.201 -2.279 15.023 1.00 82.75 198 PHE A N 1
ATOM 1505 C CA . PHE A 1 198 ? -0.552 -1.038 14.883 1.00 82.75 198 PHE A CA 1
ATOM 1506 C C . PHE A 1 198 ? -2.057 -1.261 14.999 1.00 82.75 198 PHE A C 1
ATOM 1508 O O . PHE A 1 198 ? -2.740 -0.515 15.699 1.00 82.75 198 PHE A O 1
ATOM 1515 N N . LEU A 1 199 ? -2.568 -2.335 14.391 1.00 85.25 199 LEU A N 1
ATOM 1516 C CA . LEU A 1 199 ? -3.964 -2.728 14.534 1.00 85.25 199 LEU A CA 1
ATOM 1517 C C . LEU A 1 199 ? -4.309 -3.006 15.998 1.00 85.25 199 LEU A C 1
ATOM 1519 O O . LEU A 1 199 ? -5.331 -2.530 16.470 1.00 85.25 199 LEU A O 1
ATOM 1523 N N . LYS A 1 200 ? -3.463 -3.739 16.730 1.00 86.31 200 LYS A N 1
ATOM 1524 C CA . LYS A 1 200 ? -3.700 -4.020 18.154 1.00 86.31 200 LYS A CA 1
ATOM 1525 C C . LYS A 1 200 ? -3.659 -2.759 19.013 1.00 86.31 200 LYS A C 1
ATOM 1527 O O . LYS A 1 200 ? -4.460 -2.634 19.935 1.00 86.31 200 LYS A O 1
ATOM 1532 N N . ALA A 1 201 ? -2.738 -1.838 18.727 1.00 86.38 201 ALA A N 1
ATOM 1533 C CA . ALA A 1 201 ? -2.676 -0.557 19.421 1.00 86.38 201 ALA A CA 1
ATOM 1534 C C . ALA A 1 201 ? -3.952 0.267 19.188 1.00 86.38 201 ALA A C 1
ATOM 1536 O O . ALA A 1 201 ? -4.523 0.790 20.143 1.00 86.38 201 ALA A O 1
ATOM 1537 N N . TYR A 1 202 ? -4.428 0.322 17.943 1.00 85.12 202 TYR A N 1
ATOM 1538 C CA . TYR A 1 202 ? -5.641 1.052 17.584 1.00 85.12 202 TYR A CA 1
ATOM 1539 C C . TYR A 1 202 ? -6.920 0.384 18.108 1.00 85.12 202 TYR A C 1
ATOM 1541 O O . TYR A 1 202 ? -7.784 1.052 18.662 1.00 85.12 202 TYR A O 1
ATOM 1549 N N . GLU A 1 203 ? -7.018 -0.943 18.008 1.00 88.50 203 GLU A N 1
ATOM 1550 C CA . GLU A 1 203 ? -8.124 -1.723 18.570 1.00 88.50 203 GLU A CA 1
ATOM 1551 C C . GLU A 1 203 ? -8.254 -1.490 20.076 1.00 88.50 203 GLU A C 1
ATOM 1553 O O . GLU A 1 203 ? -9.361 -1.288 20.564 1.00 88.50 203 GLU A O 1
ATOM 1558 N N . LYS A 1 204 ? -7.133 -1.464 20.809 1.00 89.38 204 LYS A N 1
ATOM 1559 C CA . LYS A 1 204 ? -7.145 -1.159 22.241 1.00 89.38 204 LYS A CA 1
ATOM 1560 C C . LYS A 1 204 ? -7.712 0.237 22.516 1.00 89.38 204 LYS A C 1
ATOM 1562 O O . LYS A 1 204 ? 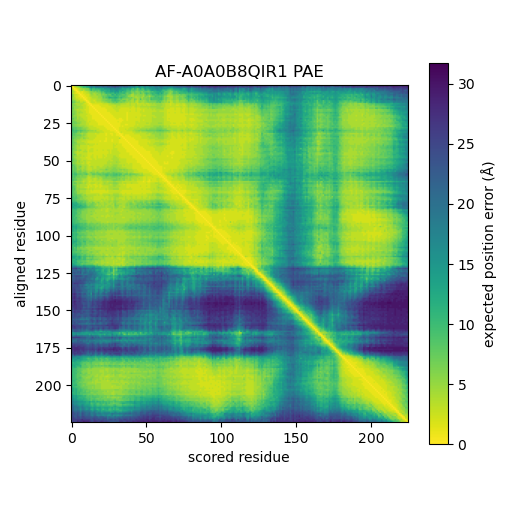-8.589 0.365 23.358 1.00 89.38 204 LYS A O 1
ATOM 1567 N N . GLN A 1 205 ? -7.248 1.256 21.791 1.00 87.56 205 GLN A N 1
ATOM 1568 C CA . GLN A 1 205 ? -7.752 2.626 21.948 1.00 87.56 205 GLN A CA 1
ATOM 1569 C C . GLN A 1 205 ? -9.257 2.722 21.690 1.00 87.56 205 GLN A C 1
ATOM 1571 O O . GLN A 1 205 ? -9.948 3.435 22.409 1.00 87.56 205 GLN A O 1
ATOM 1576 N N . LEU A 1 206 ? -9.759 2.005 20.684 1.00 87.25 206 LEU A N 1
ATOM 1577 C CA . LEU A 1 206 ? -11.177 2.015 20.342 1.00 87.25 206 LEU A CA 1
ATOM 1578 C C . LEU A 1 206 ? -12.029 1.327 21.417 1.00 87.25 206 LEU A C 1
ATOM 1580 O O . LEU A 1 206 ? -13.051 1.868 21.814 1.00 87.25 206 LEU A O 1
ATOM 1584 N N . LEU A 1 207 ? -11.583 0.181 21.937 1.00 89.69 207 LEU A N 1
ATOM 1585 C CA . LEU A 1 207 ? -12.276 -0.508 23.031 1.00 89.69 207 LEU A CA 1
ATOM 1586 C C . LEU A 1 207 ? -12.279 0.320 24.325 1.00 89.69 207 LEU A C 1
ATOM 1588 O O . LEU A 1 207 ? -13.283 0.346 25.031 1.00 89.69 207 LEU A O 1
ATOM 1592 N N . ASP A 1 208 ? -11.176 1.015 24.624 1.00 89.94 208 ASP A N 1
ATOM 1593 C CA . ASP A 1 208 ? -11.089 1.917 25.778 1.00 89.94 208 ASP A CA 1
ATOM 1594 C C . ASP A 1 208 ? -12.063 3.110 25.625 1.00 89.94 208 ASP A C 1
ATOM 1596 O O . ASP A 1 208 ? -12.644 3.568 26.609 1.00 89.94 208 ASP A O 1
ATOM 1600 N N . GLN A 1 209 ? -12.276 3.602 24.395 1.00 87.88 209 GLN A N 1
ATOM 1601 C CA . GLN A 1 209 ? -13.259 4.651 24.088 1.00 87.88 209 GLN A CA 1
ATOM 1602 C C . GLN A 1 209 ? -14.702 4.149 24.211 1.00 87.88 209 GLN A C 1
ATOM 1604 O O . GLN A 1 209 ? -15.498 4.799 24.885 1.00 87.88 209 GLN A O 1
ATOM 1609 N N . GLU A 1 210 ? -15.019 2.992 23.619 1.00 88.12 210 GLU A N 1
ATOM 1610 C CA . GLU A 1 210 ? -16.345 2.359 23.702 1.00 88.12 210 GLU A CA 1
ATOM 1611 C C . GLU A 1 210 ? -16.746 2.128 25.176 1.00 88.12 210 GLU A C 1
ATOM 1613 O O . GLU A 1 210 ? -17.833 2.524 25.591 1.00 88.12 210 GLU A O 1
ATOM 1618 N N . ALA A 1 211 ? -15.835 1.610 26.011 1.00 89.38 211 ALA A N 1
ATOM 1619 C CA . ALA A 1 211 ? -16.088 1.407 27.442 1.00 89.38 211 ALA A CA 1
ATOM 1620 C C . ALA A 1 211 ? -16.326 2.722 28.213 1.00 89.38 211 ALA A C 1
ATOM 1622 O O . ALA A 1 211 ? -17.194 2.792 29.084 1.00 89.38 211 ALA A O 1
ATOM 1623 N N . ALA A 1 212 ? -15.575 3.781 27.893 1.00 89.94 212 ALA A N 1
ATOM 1624 C CA . ALA A 1 212 ? -15.745 5.087 28.530 1.00 89.94 212 ALA A CA 1
ATOM 1625 C C . ALA A 1 212 ? -17.064 5.775 28.127 1.00 89.94 212 ALA A C 1
ATOM 1627 O O . ALA A 1 212 ? -17.612 6.568 28.896 1.00 89.94 212 ALA A O 1
ATOM 1628 N N . GLU A 1 213 ? -17.566 5.512 26.919 1.00 88.56 213 GLU A N 1
ATOM 1629 C CA . GLU A 1 213 ? -18.871 5.992 26.460 1.00 88.56 213 GLU A CA 1
ATOM 1630 C C . GLU A 1 213 ? -20.025 5.248 27.142 1.00 88.56 213 GLU A C 1
ATOM 1632 O O . GLU A 1 213 ? -20.969 5.900 27.594 1.00 88.56 213 GLU A O 1
ATOM 1637 N N . GLU A 1 214 ? -19.921 3.926 27.305 1.00 88.62 214 GLU A N 1
ATOM 1638 C CA . GLU A 1 214 ? -20.895 3.119 28.054 1.00 88.62 214 GLU A CA 1
ATOM 1639 C C . GLU A 1 214 ? -21.009 3.572 29.522 1.00 88.62 214 GLU A C 1
ATOM 1641 O O . GLU A 1 214 ? -22.116 3.742 30.039 1.00 88.62 214 GLU A O 1
ATOM 1646 N N . GLU A 1 215 ? -19.884 3.857 30.191 1.00 87.31 215 GLU A N 1
ATOM 1647 C CA . GLU A 1 215 ? -19.877 4.348 31.579 1.00 87.31 215 GLU A CA 1
ATOM 1648 C C . GLU A 1 215 ? -20.544 5.731 31.713 1.00 87.31 215 GLU A C 1
ATOM 1650 O O . GLU A 1 215 ? -21.314 5.975 32.650 1.00 87.31 215 GLU A O 1
ATOM 1655 N N . LYS A 1 216 ? -20.305 6.632 30.748 1.00 86.81 216 LYS A N 1
ATOM 1656 C CA . LYS A 1 216 ? -20.955 7.955 30.690 1.00 86.81 216 LYS A CA 1
ATOM 1657 C C . LYS A 1 216 ? -22.456 7.857 30.430 1.00 86.81 216 LYS A C 1
ATOM 1659 O O . LYS A 1 216 ? -23.224 8.611 31.026 1.00 86.81 216 LYS A O 1
ATOM 1664 N N . GLN A 1 217 ? -22.883 6.950 29.553 1.00 82.31 217 GLN A N 1
ATOM 1665 C CA . GLN A 1 217 ? -24.305 6.734 29.283 1.00 82.31 217 GLN A CA 1
ATOM 1666 C C . GLN A 1 217 ? -25.019 6.195 30.524 1.00 82.31 217 GLN A C 1
ATOM 1668 O O . GLN A 1 217 ? -26.016 6.784 30.945 1.00 82.31 217 GLN A O 1
ATOM 1673 N N . ALA A 1 218 ? -24.450 5.185 31.186 1.00 79.94 218 ALA A N 1
ATOM 1674 C CA . ALA A 1 218 ? -25.008 4.620 32.413 1.00 79.94 218 ALA A CA 1
ATOM 1675 C C . ALA A 1 218 ? -25.144 5.666 33.537 1.00 79.94 218 ALA A C 1
ATOM 1677 O O . ALA A 1 218 ? -26.176 5.740 34.203 1.00 79.94 218 ALA A O 1
ATOM 1678 N N . THR A 1 219 ? -24.138 6.528 33.729 1.00 77.00 219 THR A N 1
ATOM 1679 C CA . THR A 1 219 ? -24.212 7.615 34.726 1.00 77.00 219 THR A CA 1
ATOM 1680 C C . THR A 1 219 ? -25.231 8.698 34.363 1.00 77.00 219 THR A C 1
ATOM 1682 O O . THR A 1 219 ? -25.851 9.265 35.262 1.00 77.00 219 THR A O 1
ATOM 1685 N N . SER A 1 220 ? -25.456 8.970 33.074 1.00 71.25 220 SER A N 1
ATOM 1686 C CA . SER A 1 220 ? -26.471 9.933 32.626 1.00 71.25 220 SER A CA 1
ATOM 1687 C C . SER A 1 220 ? -27.913 9.429 32.781 1.00 71.25 220 SER A C 1
ATOM 1689 O O . SER A 1 220 ? -28.791 10.206 33.158 1.00 71.25 220 SER A O 1
ATOM 1691 N N . GLU A 1 221 ? -28.159 8.132 32.569 1.00 68.88 221 GLU A N 1
ATOM 1692 C CA . GLU A 1 221 ? -29.476 7.513 32.773 1.00 68.88 221 GLU A CA 1
ATOM 1693 C C . GLU A 1 221 ? -29.839 7.443 34.261 1.00 68.88 221 GLU A C 1
ATOM 1695 O O . GLU A 1 221 ? -30.963 7.761 34.637 1.00 68.88 221 GLU A O 1
ATOM 1700 N N . VAL A 1 222 ? -28.874 7.129 35.134 1.00 68.75 222 VAL A N 1
ATOM 1701 C CA . VAL A 1 222 ? -29.091 7.159 36.593 1.00 68.75 222 VAL A CA 1
ATOM 1702 C C . VAL A 1 222 ? -29.329 8.583 37.110 1.00 68.75 222 VAL A C 1
ATOM 1704 O O . VAL A 1 222 ? -30.065 8.763 38.070 1.00 68.75 222 VAL A O 1
ATOM 1707 N N . ALA A 1 223 ? -28.737 9.606 36.487 1.00 61.44 223 ALA A N 1
ATOM 1708 C CA . ALA A 1 223 ? -28.947 11.004 36.875 1.00 61.44 223 ALA A CA 1
ATOM 1709 C C . ALA A 1 223 ? -30.276 11.604 36.371 1.00 61.44 223 ALA A C 1
ATOM 1711 O O . ALA A 1 223 ? -30.659 12.687 36.816 1.00 61.44 223 ALA A O 1
ATOM 1712 N N . THR A 1 224 ? -30.951 10.945 35.425 1.00 60.56 224 THR A N 1
ATOM 1713 C CA . THR A 1 224 ? -32.237 11.387 34.854 1.00 60.56 224 THR A CA 1
ATOM 1714 C C . THR A 1 224 ? -33.443 10.579 35.350 1.00 60.56 224 THR A C 1
ATOM 1716 O O . THR A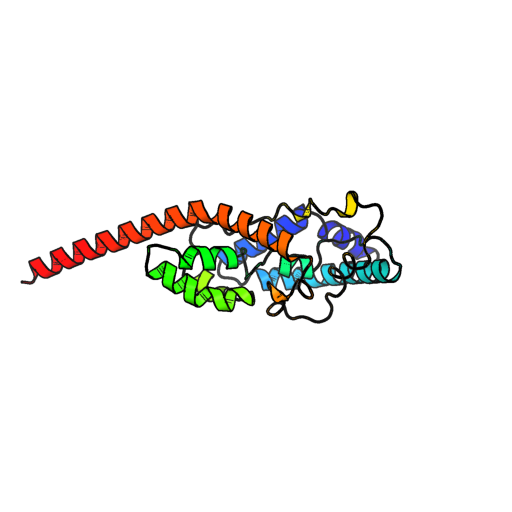 1 224 ? -34.574 10.966 35.048 1.00 60.56 224 THR A O 1
ATOM 1719 N N . ALA A 1 225 ? -33.211 9.513 36.126 1.00 51.88 225 ALA A N 1
ATOM 1720 C CA . ALA A 1 225 ? -34.215 8.713 36.836 1.00 51.88 225 ALA A CA 1
ATOM 1721 C C . ALA A 1 225 ? -34.433 9.208 38.277 1.00 51.88 225 ALA A C 1
ATOM 1723 O O . ALA A 1 225 ? -35.597 9.149 38.737 1.00 51.88 225 ALA A O 1
#

Nearest PDB structures (foldseek):
  3qnq-assembly2_C  TM=7.967E-01  e=6.258E-09  Bacillus cereus ATCC 10987

Sequence (225 aa):
MSLVQPLVAASDTLPAVLLAVLVCQILWFAGIHGALIVTGIMNPFWMANLSVNQAAMAAGEAIPHIFVQGFWDHYLLIGGVGSTLPLAFLLMRSRAIHLRTIGKMGSVPAIFNINEPILFGAPIIMNSVLPAIHLDPYGQRNPSLVCPRPRPSRARGISNALDNTWTYRGILGSELGIQSCDHVLHLYGYVAIMYLPFLKAYEKQLLDQEAAEEEKQATSEVATA

pLDDT: mean 70.59, std 17.96, range [27.59, 91.88]

Secondary structure (DSSP, 8-state):
-TTTHHHHHHHTSHHHHHHHHHHHHHHHHTTS-HHHHHHHHHHHHHHHHHHHHHHHHHTTPPP----SHHHIIIIISTTSTT-HHHHHHHHTT-SSHHHHHHHHHHHHHHHTT--HHHHHHTTTTT-TTS------GGGG--GGGT-SS--HHHHHHHH-TTS--TTTSSGGGSSSSSSSHHHHHHHHHHHHHHHHHHHHHHHHHHHHHHHHHHHHHHHHHHHH-